Protein AF-A0A4S4LC11-F1 (afdb_monomer)

Foldseek 3Di:
DDDDDDDPPPDDQDPDPDPVVCVPQPPVRSSVLSVQFFDQLFWDQDPPPRDTDGDDAAALFDPVLSVVLNVLSVVLCQQQQVDDDPNARHGVVLVVVPDQCPVLVVVVVVVVCCCPPPVVVVPDDPVVVVVSVVVSVVVNVVSCVVVVVRVCCNRPSVSSVVSVVSSVVRNVVSVVSVVVVVVVVVVVDPVVVPPD

InterPro domains:
  IPR025187 Protein of unknown function DUF4112 [PF13430] (69-170)
  IPR025187 Protein of unknown function DUF4112 [PTHR35519] (37-182)

Sequence (196 aa):
MNRKSPMKENRKPQKGRNLGEQILLGKPAQTLAQKYIPIDPRYDIDPDTNKRVERPLPPGLSEKDKKVLQKVRKRAHRLDYGINCCGFHFGRSAVIGFIPGAGPIIDMFLEFILINWKASEADLPWTMHVMMITRESTSLLVGLTPVFGDLFIAWYKANSRNSLALEKFLVERGRQALLAQESEGDKVDPSRNAGR

Mean predicted aligned error: 14.58 Å

Secondary structure (DSSP, 8-state):
-----------PPP----HHHHHHHHHHHHHHHHHHSPPPSSEEE-TTT--EEEPPPPTT--HHHHHHHHHHHHHHHHHHSSEEETTEEE-GGGGTT--SSHHHHHHHHHHHHIIIIIGGGGT--HHHHHHHHHHHHHHHHHHHHHHHHHHHHHHH-HHHHHHHHHHHHHHHHHHHHHHHHHHHHHHH-TTTTS--

Structure (mmCIF, N/CA/C/O backbone):
data_AF-A0A4S4LC11-F1
#
_entry.id   AF-A0A4S4LC11-F1
#
loop_
_atom_site.group_PDB
_atom_site.id
_atom_site.type_symbol
_atom_site.label_atom_id
_atom_site.label_alt_id
_atom_site.label_comp_id
_atom_site.label_asym_id
_atom_site.label_entity_id
_atom_site.label_seq_id
_atom_site.pdbx_PDB_ins_code
_atom_site.Cartn_x
_atom_site.Cartn_y
_atom_site.Cartn_z
_atom_site.occupancy
_atom_site.B_iso_or_equiv
_atom_site.auth_seq_id
_atom_site.auth_comp_id
_atom_site.auth_asym_id
_atom_site.auth_atom_id
_atom_site.pdbx_PDB_model_num
ATOM 1 N N . MET A 1 1 ? -42.072 2.114 23.379 1.00 36.44 1 MET A N 1
ATOM 2 C CA . MET A 1 1 ? -41.826 1.873 21.939 1.00 36.44 1 MET A CA 1
ATOM 3 C C . MET A 1 1 ? -40.663 2.744 21.484 1.00 36.44 1 MET A C 1
ATOM 5 O O . MET A 1 1 ? -40.843 3.945 21.397 1.00 36.44 1 MET A O 1
ATOM 9 N N . ASN A 1 2 ? -39.482 2.175 21.223 1.00 31.91 2 ASN A N 1
ATOM 10 C CA . ASN A 1 2 ? -38.464 2.826 20.390 1.00 31.91 2 ASN A CA 1
ATOM 11 C C . ASN A 1 2 ? -37.527 1.747 19.823 1.00 31.91 2 ASN A C 1
ATOM 13 O O . ASN A 1 2 ? -36.621 1.277 20.503 1.00 31.91 2 ASN A O 1
ATOM 17 N N . ARG A 1 3 ? -37.812 1.275 18.605 1.00 48.41 3 ARG A N 1
ATOM 18 C CA . ARG A 1 3 ? -36.930 0.367 17.862 1.00 48.41 3 ARG A CA 1
ATOM 19 C C . ARG A 1 3 ? -36.092 1.208 16.908 1.00 48.41 3 ARG A C 1
ATOM 21 O O . ARG A 1 3 ? -36.654 1.828 16.010 1.00 48.41 3 ARG A O 1
ATOM 28 N N . LYS A 1 4 ? -34.767 1.145 17.023 1.00 36.72 4 LYS A N 1
ATOM 29 C CA . LYS A 1 4 ? -33.869 1.380 15.885 1.00 36.72 4 LYS A CA 1
ATOM 30 C C . LYS A 1 4 ? -32.808 0.285 15.843 1.00 36.72 4 LYS A C 1
ATOM 32 O O . LYS A 1 4 ? -31.766 0.369 16.477 1.00 36.72 4 LYS A O 1
ATOM 37 N N . SER A 1 5 ? -33.133 -0.761 15.090 1.00 39.19 5 SER A N 1
ATOM 38 C CA . SER A 1 5 ? -32.182 -1.706 14.500 1.00 39.19 5 SER A CA 1
ATOM 39 C C . SER A 1 5 ? -31.571 -1.107 13.216 1.00 39.19 5 SER A C 1
ATOM 41 O O . SER A 1 5 ? -31.979 -0.031 12.776 1.00 39.19 5 SER A O 1
ATOM 43 N N . PRO A 1 6 ? 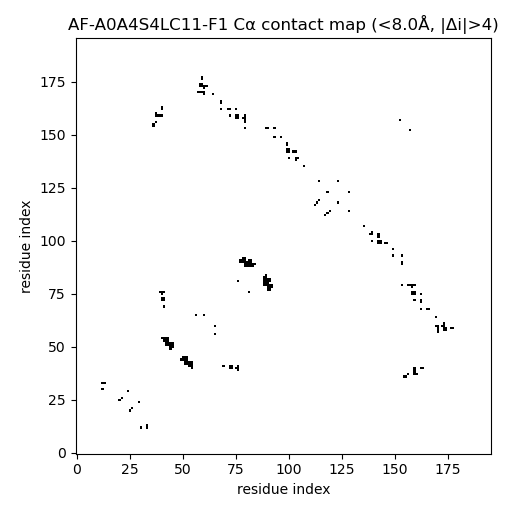-30.663 -1.849 12.568 1.00 39.38 6 PRO A N 1
ATOM 44 C CA . PRO A 1 6 ? -29.228 -1.602 12.502 1.00 39.38 6 PRO A CA 1
ATOM 45 C C . PRO A 1 6 ? -28.834 -0.488 11.515 1.00 39.38 6 PRO A C 1
ATOM 47 O O . PRO A 1 6 ? -29.596 -0.114 10.623 1.00 39.38 6 PRO A O 1
ATOM 50 N N . MET A 1 7 ? -27.603 0.014 11.661 1.00 32.53 7 MET A N 1
ATOM 51 C CA . MET A 1 7 ? -26.939 0.912 10.709 1.00 32.53 7 MET A CA 1
ATOM 52 C C . MET A 1 7 ? -27.096 0.402 9.268 1.00 32.53 7 MET A C 1
ATOM 54 O O . MET A 1 7 ? -26.409 -0.523 8.839 1.00 32.53 7 MET A O 1
ATOM 58 N N . LYS A 1 8 ? -27.984 1.039 8.499 1.00 31.56 8 LYS A N 1
ATOM 59 C CA . LYS A 1 8 ? -27.945 0.980 7.040 1.00 31.56 8 LYS A CA 1
ATOM 60 C C . LYS A 1 8 ? -26.774 1.841 6.590 1.00 31.56 8 LYS A C 1
ATOM 62 O O . LYS A 1 8 ? -26.853 3.068 6.601 1.00 31.56 8 LYS A O 1
ATOM 67 N N . GLU A 1 9 ? -25.686 1.185 6.217 1.00 41.91 9 GLU A N 1
ATOM 68 C CA . GLU A 1 9 ? -24.537 1.805 5.570 1.00 41.91 9 GLU A CA 1
ATOM 69 C C . GLU A 1 9 ? -24.917 2.221 4.143 1.00 41.91 9 GLU A C 1
ATOM 71 O O . GLU A 1 9 ? -24.691 1.511 3.170 1.00 41.91 9 GLU A O 1
ATOM 76 N N . ASN A 1 10 ? -25.571 3.374 4.030 1.00 34.97 10 ASN A N 1
ATOM 77 C CA . ASN A 1 10 ? -25.913 4.002 2.763 1.00 34.97 10 ASN A CA 1
ATOM 78 C C . ASN A 1 10 ? -24.954 5.184 2.559 1.00 34.97 10 ASN A C 1
ATOM 80 O O . ASN A 1 10 ? -25.239 6.302 2.990 1.00 34.97 10 ASN A O 1
ATOM 84 N N . ARG A 1 11 ? -23.763 4.932 1.998 1.00 51.34 11 ARG A N 1
ATOM 85 C CA . ARG A 1 11 ? -22.741 5.973 1.781 1.00 51.34 11 ARG A CA 1
ATOM 86 C C . ARG A 1 11 ? -22.669 6.379 0.308 1.00 51.34 11 ARG A C 1
ATOM 88 O O . ARG A 1 11 ? -22.496 5.541 -0.572 1.00 51.34 11 ARG A O 1
ATOM 95 N N . LYS A 1 12 ? -22.823 7.687 0.062 1.00 32.94 12 LYS A N 1
ATOM 96 C CA . LYS A 1 12 ? -22.717 8.326 -1.260 1.00 32.94 12 LYS A CA 1
ATOM 97 C C . LYS A 1 12 ? -21.300 8.149 -1.839 1.00 32.94 12 LYS A C 1
ATOM 99 O O . LYS A 1 12 ? -20.344 8.101 -1.063 1.00 32.94 12 LYS A O 1
ATOM 104 N N . PRO A 1 13 ? -21.156 8.078 -3.177 1.00 36.28 13 PRO A N 1
ATOM 105 C CA . PRO A 1 13 ? -19.859 7.917 -3.834 1.00 36.28 13 PRO A CA 1
ATOM 106 C C . PRO A 1 13 ? -18.908 9.060 -3.465 1.00 36.28 13 PRO A C 1
ATOM 108 O O . PRO A 1 13 ? -19.332 10.212 -3.333 1.00 36.28 13 PRO A O 1
ATOM 111 N N . GLN A 1 14 ? -17.621 8.742 -3.300 1.00 47.81 14 GLN A N 1
ATOM 112 C CA . GLN A 1 14 ? -16.605 9.747 -3.022 1.00 47.81 14 GLN A CA 1
ATOM 113 C C . GLN A 1 14 ? -16.534 10.726 -4.195 1.00 47.81 14 GLN A C 1
ATOM 115 O O . GLN A 1 14 ? -16.326 10.343 -5.349 1.00 47.81 14 GLN A O 1
ATOM 120 N N . LYS A 1 15 ? -16.710 12.016 -3.910 1.00 43.72 15 LYS A N 1
ATOM 121 C CA . LYS A 1 15 ? -16.588 13.078 -4.910 1.00 43.72 15 LYS A CA 1
ATOM 122 C C . LYS A 1 15 ? -15.102 13.260 -5.237 1.00 43.72 15 LYS A C 1
ATOM 124 O O . LYS A 1 15 ? -14.399 14.013 -4.567 1.00 43.72 15 LYS A O 1
ATOM 129 N N . GLY A 1 16 ? -14.629 12.506 -6.229 1.00 41.59 16 GLY A N 1
ATOM 130 C CA . GLY A 1 16 ? -13.254 12.541 -6.718 1.00 41.59 16 GLY A CA 1
ATOM 131 C C . GLY A 1 16 ? -12.871 13.942 -7.189 1.00 41.59 16 GLY A C 1
ATOM 132 O O . GLY A 1 16 ? -13.532 14.535 -8.045 1.00 41.59 16 GLY A O 1
ATOM 133 N N . ARG A 1 17 ? -11.806 14.476 -6.591 1.00 57.41 17 ARG A N 1
ATOM 134 C CA . ARG A 1 17 ? -11.056 15.619 -7.112 1.00 57.41 17 ARG A CA 1
ATOM 135 C C . ARG A 1 17 ? -10.302 15.092 -8.328 1.00 57.41 17 ARG A C 1
ATOM 137 O O . ARG A 1 17 ? -9.594 14.116 -8.141 1.00 57.41 17 ARG A O 1
ATOM 144 N N . ASN A 1 18 ? -10.530 15.692 -9.500 1.00 48.66 18 ASN A N 1
ATOM 145 C CA . ASN A 1 18 ? -9.669 15.783 -10.696 1.00 48.66 18 ASN A CA 1
ATOM 146 C C . ASN A 1 18 ? -10.544 15.784 -11.961 1.00 48.66 18 ASN A C 1
ATOM 148 O O . ASN A 1 18 ? -11.122 14.774 -12.359 1.00 48.66 18 ASN A O 1
ATOM 152 N N . LEU A 1 19 ? -10.639 16.950 -12.604 1.00 52.97 19 LEU A N 1
ATOM 153 C CA . LEU A 1 19 ? -11.374 17.154 -13.856 1.00 52.97 19 LEU A CA 1
ATOM 154 C C . LEU A 1 19 ? -10.819 16.269 -14.996 1.00 52.97 19 LEU A C 1
ATOM 156 O O . LEU A 1 19 ? -11.582 15.811 -15.838 1.00 52.97 19 LEU A O 1
ATOM 160 N N . GLY A 1 20 ? -9.518 15.947 -14.964 1.00 53.75 20 GLY A N 1
ATOM 161 C CA . GLY A 1 20 ? -8.860 15.055 -15.929 1.00 53.75 20 GLY A CA 1
ATOM 162 C C . GLY A 1 20 ? -9.273 13.579 -15.825 1.00 53.75 20 GLY A C 1
ATOM 163 O O . GLY A 1 20 ? -9.441 12.920 -16.846 1.00 53.75 20 GLY A O 1
ATOM 164 N N . GLU A 1 21 ? -9.543 13.062 -14.621 1.00 47.31 21 GLU A N 1
ATOM 165 C CA . GLU A 1 21 ? -10.038 11.682 -14.445 1.00 47.31 21 GLU A CA 1
ATOM 166 C C . GLU A 1 21 ? -11.510 11.536 -14.868 1.00 47.31 21 GLU A C 1
ATOM 168 O O . GLU A 1 21 ? -11.936 10.455 -15.283 1.00 47.31 21 GLU A O 1
ATOM 173 N N . GLN A 1 22 ? -12.298 12.619 -14.788 1.00 51.44 22 GLN A N 1
ATOM 174 C CA . GLN A 1 22 ? -13.682 12.662 -15.287 1.00 51.44 22 GLN A CA 1
ATOM 175 C C . GLN A 1 22 ? -13.772 12.573 -16.807 1.00 51.44 22 GLN A C 1
ATOM 177 O O . GLN A 1 22 ? -14.736 11.996 -17.309 1.00 51.44 22 GLN A O 1
ATOM 182 N N . ILE A 1 23 ? -12.767 13.089 -17.515 1.00 55.62 23 ILE A N 1
ATOM 183 C CA . ILE A 1 23 ? -12.710 13.075 -18.978 1.00 55.62 23 ILE A CA 1
ATOM 184 C C . ILE A 1 23 ? -12.273 11.696 -19.507 1.00 55.62 23 ILE A C 1
ATOM 186 O O . ILE A 1 23 ? -12.793 11.253 -20.523 1.00 55.62 23 ILE A O 1
ATOM 190 N N . LEU A 1 24 ? -11.377 10.989 -18.804 1.00 56.50 24 LEU A N 1
ATOM 191 C CA . LEU A 1 24 ? -10.785 9.730 -19.285 1.00 56.50 24 LEU A CA 1
ATOM 192 C C . LEU A 1 24 ? -11.623 8.462 -19.038 1.00 56.50 24 LEU A C 1
ATOM 194 O O . LEU A 1 24 ? -11.593 7.560 -19.867 1.00 56.50 24 LEU A O 1
ATOM 198 N N . LEU A 1 25 ? -12.345 8.353 -17.914 1.00 57.44 25 LEU A N 1
ATOM 199 C CA . LEU A 1 25 ? -12.986 7.083 -17.509 1.00 57.44 25 LEU A CA 1
ATOM 200 C C . LEU A 1 25 ? -14.523 7.111 -17.460 1.00 57.44 25 LEU A C 1
ATOM 202 O O . LEU A 1 25 ? 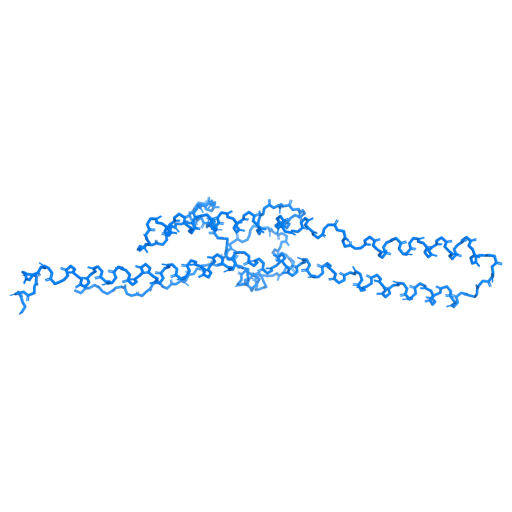-15.153 6.059 -17.415 1.00 57.44 25 LEU A O 1
ATOM 206 N N . GLY A 1 26 ? -15.161 8.282 -17.497 1.00 63.81 26 GLY A N 1
ATOM 207 C CA . GLY A 1 26 ? -16.615 8.398 -17.355 1.00 63.81 26 GLY A CA 1
ATOM 208 C C . GLY A 1 26 ? -17.134 8.044 -15.946 1.00 63.81 26 GLY A C 1
ATOM 209 O O . GLY A 1 26 ? -16.612 7.194 -15.223 1.00 63.81 26 GLY A O 1
ATOM 210 N N . LYS A 1 27 ? -18.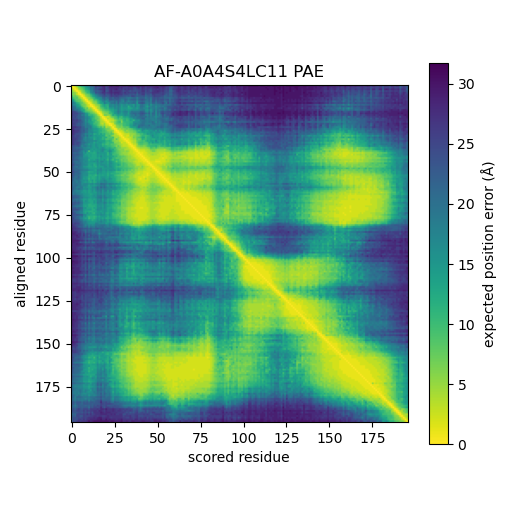223 8.701 -15.528 1.00 60.66 27 LYS A N 1
ATOM 211 C CA . LYS A 1 27 ? -18.857 8.526 -14.201 1.00 60.66 27 LYS A CA 1
ATOM 212 C C . LYS A 1 27 ? -19.169 7.062 -13.798 1.00 60.66 27 LYS A C 1
ATOM 214 O O . LYS A 1 27 ? -18.972 6.735 -12.622 1.00 60.66 27 LYS A O 1
ATOM 219 N N . PRO A 1 28 ? -19.635 6.160 -14.692 1.00 64.38 28 PRO A N 1
ATOM 220 C CA . PRO A 1 28 ? -19.907 4.775 -14.298 1.00 64.38 28 PRO A CA 1
ATOM 221 C C . PRO A 1 28 ? -18.631 3.976 -13.985 1.00 64.38 28 PRO A C 1
ATOM 223 O O . PRO A 1 28 ? -18.621 3.214 -13.022 1.00 64.38 28 PRO A O 1
ATOM 226 N N . ALA A 1 29 ? -17.522 4.186 -14.701 1.00 57.19 29 ALA A N 1
ATOM 227 C CA . ALA A 1 29 ? -16.282 3.468 -14.395 1.00 57.19 29 ALA A CA 1
ATOM 228 C C . ALA A 1 29 ? -15.644 3.955 -13.083 1.00 57.19 29 ALA A C 1
ATOM 230 O O . ALA A 1 29 ? -15.100 3.159 -12.320 1.00 57.19 29 ALA A O 1
ATOM 231 N N . GLN A 1 30 ? -15.784 5.245 -12.759 1.00 58.81 30 GLN A N 1
ATOM 232 C CA . GLN A 1 30 ? -15.305 5.807 -11.490 1.00 58.81 30 GLN A CA 1
ATOM 233 C C . GLN A 1 30 ? -16.032 5.233 -10.272 1.00 58.81 30 GLN A C 1
ATOM 235 O O . GLN A 1 30 ? -15.407 4.934 -9.254 1.00 58.81 30 GLN A O 1
ATOM 240 N N . THR A 1 31 ? -17.351 5.058 -10.367 1.00 60.56 31 THR A N 1
ATOM 241 C CA . THR A 1 31 ? -18.140 4.470 -9.272 1.00 60.56 31 THR A CA 1
ATOM 242 C C . THR A 1 31 ? -17.804 2.996 -9.058 1.00 60.56 31 THR A C 1
ATOM 244 O O . THR A 1 31 ? -17.722 2.553 -7.912 1.00 60.56 31 THR A O 1
ATOM 247 N N . LEU A 1 32 ? -17.519 2.252 -10.132 1.00 60.94 32 LEU A N 1
ATOM 248 C CA . LEU A 1 32 ? -17.020 0.882 -10.033 1.00 60.94 32 LEU A CA 1
ATOM 249 C C . LEU A 1 32 ? -15.619 0.835 -9.417 1.00 60.94 32 LEU A C 1
ATOM 251 O O . LEU A 1 32 ? -15.406 0.072 -8.480 1.00 60.94 32 LEU A O 1
ATOM 255 N N . ALA A 1 33 ? -14.690 1.684 -9.858 1.00 58.25 33 ALA A N 1
ATOM 256 C CA . ALA A 1 33 ? -13.338 1.737 -9.303 1.00 58.25 33 ALA A CA 1
ATOM 257 C C . ALA A 1 33 ? -13.342 2.053 -7.795 1.00 58.25 33 ALA A C 1
ATOM 259 O O . ALA A 1 33 ? -12.667 1.380 -7.016 1.00 58.25 33 ALA A O 1
ATOM 260 N N . GLN A 1 34 ? -14.170 3.006 -7.352 1.00 63.75 34 GLN A N 1
ATOM 261 C CA . GLN A 1 34 ? -14.318 3.335 -5.928 1.00 63.75 34 GLN A CA 1
ATOM 262 C C . GLN A 1 34 ? -14.917 2.198 -5.094 1.00 63.75 34 GLN A C 1
ATOM 264 O O . GLN A 1 34 ? -14.601 2.089 -3.912 1.00 63.75 34 GLN A O 1
ATOM 269 N N . LYS A 1 35 ? -15.748 1.334 -5.687 1.00 68.31 35 LYS A N 1
ATOM 270 C CA . LYS A 1 35 ? -16.362 0.197 -4.987 1.00 68.31 35 LYS A CA 1
ATOM 271 C C . LYS A 1 35 ? -15.334 -0.851 -4.541 1.00 68.31 35 LYS A C 1
ATOM 273 O O . LYS A 1 35 ? -15.562 -1.532 -3.544 1.00 68.31 35 LYS A O 1
ATOM 278 N N . TYR A 1 36 ? -14.217 -0.982 -5.260 1.00 66.06 36 TYR A N 1
ATOM 279 C CA . TYR A 1 36 ? -13.206 -2.019 -5.013 1.00 66.06 36 TYR A CA 1
ATOM 280 C C . TYR A 1 36 ? -11.959 -1.523 -4.263 1.00 66.06 36 TYR A C 1
ATOM 282 O O . TYR A 1 36 ? -11.142 -2.341 -3.824 1.00 66.06 36 TYR A O 1
ATOM 290 N N . ILE A 1 37 ? -11.808 -0.208 -4.071 1.00 72.00 37 ILE A N 1
ATOM 291 C CA . ILE A 1 37 ? -10.708 0.367 -3.288 1.00 72.00 37 ILE A CA 1
ATOM 292 C C . ILE A 1 37 ? -11.090 0.319 -1.799 1.00 72.00 37 ILE A C 1
ATOM 294 O O . ILE A 1 37 ? -12.137 0.846 -1.419 1.00 72.00 37 ILE A O 1
ATOM 298 N N . PRO A 1 38 ? -10.270 -0.296 -0.926 1.00 75.38 38 PRO A N 1
ATOM 299 C CA . PRO A 1 38 ? -10.565 -0.336 0.498 1.00 75.38 38 PRO A CA 1
ATOM 300 C C . PRO A 1 38 ? -10.494 1.071 1.097 1.00 75.38 38 PRO A C 1
ATOM 302 O O . PRO A 1 38 ? -9.609 1.863 0.762 1.00 75.38 38 PRO A O 1
ATOM 305 N N . ILE A 1 39 ? -11.430 1.355 2.004 1.00 81.12 39 ILE A N 1
ATOM 306 C CA . ILE A 1 39 ? -11.519 2.616 2.749 1.00 81.12 39 ILE A CA 1
ATOM 307 C C . ILE A 1 39 ? -10.202 2.854 3.504 1.00 81.12 39 ILE A C 1
ATOM 309 O O . ILE A 1 39 ? -9.595 1.905 4.009 1.00 81.12 39 ILE A O 1
ATOM 313 N N . ASP A 1 40 ? -9.760 4.113 3.587 1.00 86.12 40 ASP A N 1
ATOM 314 C CA . ASP A 1 40 ? -8.592 4.474 4.391 1.00 86.12 40 ASP A CA 1
ATOM 315 C C . ASP A 1 40 ? -8.833 4.046 5.852 1.00 86.12 40 ASP A C 1
ATOM 317 O O . ASP A 1 40 ? -9.844 4.411 6.463 1.00 86.12 40 ASP A O 1
ATOM 321 N N . PRO A 1 41 ? -7.933 3.246 6.445 1.00 87.06 41 PRO A N 1
ATOM 322 C CA . PRO A 1 41 ? -8.136 2.746 7.794 1.00 87.06 41 PRO A CA 1
ATOM 323 C C . PRO A 1 41 ? -8.153 3.870 8.839 1.00 87.06 41 PRO A C 1
ATOM 325 O O . PRO A 1 41 ? -8.724 3.677 9.911 1.00 87.06 41 PRO A O 1
ATOM 328 N N . ARG A 1 42 ? -7.550 5.034 8.563 1.00 88.56 42 ARG A N 1
ATOM 329 C CA . ARG A 1 42 ? -7.346 6.099 9.550 1.00 88.56 42 ARG A CA 1
ATOM 330 C C . ARG A 1 42 ? -8.207 7.338 9.344 1.00 88.56 42 ARG A C 1
ATOM 332 O O . ARG A 1 42 ? -8.636 7.903 10.347 1.00 88.56 42 ARG A O 1
ATOM 339 N N . TYR A 1 43 ? -8.441 7.771 8.111 1.00 87.88 43 TYR A N 1
ATOM 340 C CA . TYR A 1 43 ? -9.141 9.030 7.838 1.00 87.88 43 TYR A CA 1
ATOM 341 C C . TYR A 1 43 ? -10.456 8.803 7.093 1.00 87.88 43 TYR A C 1
ATOM 343 O O . TYR A 1 43 ? -10.509 8.008 6.163 1.00 87.88 43 TYR A O 1
ATOM 351 N N . ASP A 1 44 ? -11.493 9.537 7.483 1.00 86.50 44 ASP A N 1
ATOM 352 C CA . ASP A 1 44 ? -12.723 9.709 6.710 1.00 86.50 44 ASP A CA 1
ATOM 353 C C . ASP A 1 44 ? -12.773 11.150 6.162 1.00 86.50 44 ASP A C 1
ATOM 355 O O . ASP A 1 44 ? -12.017 12.031 6.586 1.00 86.50 44 ASP A O 1
ATOM 359 N N . ILE A 1 45 ? -13.634 11.389 5.173 1.00 83.44 45 ILE A N 1
ATOM 360 C CA . ILE A 1 45 ? -13.902 12.732 4.649 1.00 83.44 45 ILE A CA 1
ATOM 361 C C . ILE A 1 45 ? -15.188 13.228 5.300 1.00 83.44 45 ILE A C 1
ATOM 363 O O . ILE A 1 45 ? -16.227 12.580 5.188 1.00 83.44 45 ILE A O 1
ATOM 367 N N . ASP A 1 46 ? -15.103 14.372 5.969 1.00 84.00 46 ASP A N 1
ATOM 368 C CA . ASP A 1 46 ? -16.262 15.056 6.529 1.00 84.00 46 ASP A CA 1
ATOM 369 C C . ASP A 1 46 ? -17.198 15.500 5.383 1.00 84.00 46 ASP A C 1
ATOM 371 O O . ASP A 1 46 ? -16.741 16.195 4.469 1.00 84.00 46 ASP A O 1
ATOM 375 N N . PRO A 1 47 ? -18.479 15.085 5.377 1.00 80.31 47 PRO A N 1
ATOM 376 C CA . PRO A 1 47 ? -19.414 15.411 4.303 1.00 80.31 47 PRO A CA 1
ATOM 377 C C . PRO A 1 47 ? -19.712 16.910 4.183 1.00 80.31 47 PRO A C 1
ATOM 379 O O . PRO A 1 47 ? -19.997 17.367 3.074 1.00 80.31 47 PRO A O 1
ATOM 382 N N . ASP A 1 48 ? -19.623 17.663 5.280 1.00 83.94 48 ASP A N 1
ATOM 383 C CA . ASP A 1 48 ? -19.996 19.077 5.325 1.00 83.94 48 ASP A CA 1
ATOM 384 C C . ASP A 1 48 ? -18.804 19.964 4.960 1.00 83.94 48 ASP A C 1
ATOM 386 O O . ASP A 1 48 ? -18.912 20.889 4.154 1.00 83.94 48 ASP A O 1
ATOM 390 N N . THR A 1 49 ? -17.630 19.653 5.516 1.00 83.75 49 THR A N 1
ATOM 391 C CA . THR A 1 49 ? -16.423 20.473 5.326 1.00 83.75 49 THR A CA 1
ATOM 392 C C . THR A 1 49 ? -15.492 19.957 4.229 1.00 83.75 49 THR A C 1
ATOM 394 O O . THR A 1 49 ? -14.569 20.664 3.820 1.00 83.75 49 THR A O 1
ATOM 397 N N . ASN A 1 50 ? -15.701 18.726 3.744 1.00 83.00 50 ASN A N 1
ATOM 398 C CA . ASN A 1 50 ? -14.838 18.019 2.788 1.00 83.00 50 ASN A CA 1
ATOM 399 C C . ASN A 1 50 ? -13.364 17.916 3.245 1.00 83.00 50 ASN A C 1
ATOM 401 O O . ASN A 1 50 ? -12.439 17.733 2.438 1.00 83.00 50 ASN A O 1
ATOM 405 N N . LYS A 1 51 ? -13.131 18.056 4.557 1.00 84.25 51 LYS A N 1
ATOM 406 C CA . LYS A 1 51 ? -11.821 17.931 5.199 1.00 84.25 51 LYS A CA 1
ATOM 407 C C . LYS A 1 51 ? -11.591 16.491 5.641 1.00 84.25 51 LYS A C 1
ATOM 409 O O . LYS A 1 51 ? -12.524 15.740 5.911 1.00 84.25 51 LYS A O 1
ATOM 414 N N . ARG A 1 52 ? -10.317 16.102 5.710 1.00 84.44 52 ARG A N 1
ATOM 415 C CA . ARG A 1 52 ? -9.920 14.803 6.262 1.00 84.44 52 ARG A CA 1
ATOM 416 C C . ARG A 1 52 ? -10.030 14.855 7.780 1.00 84.44 52 ARG A C 1
ATOM 418 O O . ARG A 1 52 ? -9.383 15.691 8.405 1.00 84.44 52 ARG A O 1
ATOM 425 N N . VAL A 1 53 ? -10.808 13.944 8.346 1.00 87.69 53 VAL A N 1
ATOM 426 C CA . VAL A 1 53 ? -11.013 13.795 9.789 1.00 87.69 53 VAL A CA 1
ATOM 427 C C . VAL A 1 53 ? -10.606 12.390 10.220 1.00 87.69 53 VAL A C 1
ATOM 429 O O . VAL A 1 53 ? -10.700 11.441 9.444 1.00 87.69 53 VAL A O 1
ATOM 432 N N . GLU A 1 54 ? -10.075 12.240 11.433 1.00 87.62 54 GLU A N 1
ATOM 433 C CA . GLU A 1 54 ? -9.691 10.918 11.942 1.00 87.62 54 GLU A CA 1
ATOM 434 C C . GLU A 1 54 ? -10.943 10.073 12.211 1.00 87.62 54 GLU A C 1
ATOM 436 O O . GLU A 1 54 ? -11.931 10.562 12.760 1.00 87.62 54 GLU A O 1
ATOM 441 N N . ARG A 1 55 ? -10.917 8.799 11.799 1.00 87.31 55 ARG A N 1
ATOM 442 C CA . ARG A 1 55 ? -12.076 7.909 11.916 1.00 87.31 55 ARG A CA 1
ATOM 443 C C . ARG A 1 55 ? -12.417 7.675 13.387 1.00 87.31 55 ARG A C 1
ATOM 445 O O . ARG A 1 55 ? -11.532 7.247 14.140 1.00 87.31 55 ARG A O 1
ATOM 452 N N . PRO A 1 56 ? -13.687 7.851 13.797 1.00 88.44 56 PRO A N 1
ATOM 453 C CA . PRO A 1 56 ? -14.089 7.571 15.164 1.00 88.44 56 PRO A CA 1
ATOM 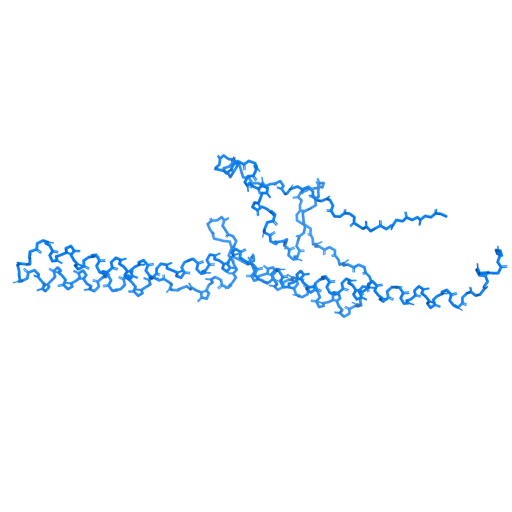454 C C . PRO A 1 56 ? -13.871 6.092 15.504 1.00 88.44 56 PRO A C 1
ATOM 456 O O . PRO A 1 56 ? -13.801 5.208 14.636 1.00 88.44 56 PRO A O 1
ATOM 459 N N . LEU A 1 57 ? -13.710 5.821 16.796 1.00 88.38 57 LEU A N 1
ATOM 460 C CA . LEU A 1 57 ? -13.646 4.458 17.302 1.00 88.38 57 LEU A CA 1
ATOM 461 C C . LEU A 1 57 ? -15.062 3.892 17.448 1.00 88.38 57 LEU A C 1
ATOM 463 O O . LEU A 1 57 ? -15.966 4.628 17.849 1.00 88.38 57 LEU A O 1
ATOM 467 N N . PRO A 1 58 ? -15.265 2.599 17.154 1.00 87.44 58 PRO A N 1
ATOM 468 C CA . PRO A 1 58 ? -16.556 1.972 17.374 1.00 87.44 58 PRO A CA 1
ATOM 469 C C . PRO A 1 58 ? -16.913 1.925 18.874 1.00 87.44 58 PRO A C 1
ATOM 471 O O . PRO A 1 58 ? -16.019 1.764 19.716 1.00 87.44 58 PRO A O 1
ATOM 474 N N . PRO A 1 59 ? -18.204 2.067 19.224 1.00 84.81 59 PRO A N 1
ATOM 475 C CA . PRO A 1 59 ? -18.669 1.981 20.606 1.00 84.81 59 PRO A CA 1
ATOM 476 C C . PRO A 1 59 ? -18.540 0.549 21.155 1.00 84.81 59 PRO A C 1
ATOM 478 O O . PRO A 1 59 ? -18.499 -0.415 20.394 1.00 84.81 59 PRO A O 1
ATOM 481 N N . GLY A 1 60 ? -18.474 0.402 22.483 1.00 83.62 60 GLY A N 1
ATOM 482 C CA . GLY A 1 60 ? -18.428 -0.909 23.157 1.00 83.62 60 GLY A CA 1
ATOM 483 C C . GLY A 1 60 ? -17.051 -1.581 23.225 1.00 83.62 60 GLY A C 1
ATOM 484 O O . GLY A 1 60 ? -16.929 -2.668 23.777 1.00 83.62 60 GLY A O 1
ATOM 485 N N . LEU A 1 61 ? -15.996 -0.956 22.693 1.00 87.38 61 LEU A N 1
ATOM 486 C CA . LEU A 1 61 ? -14.634 -1.489 22.793 1.00 87.38 61 LEU A CA 1
ATOM 487 C C . LEU A 1 61 ? -14.016 -1.246 24.177 1.00 87.38 61 LEU A C 1
ATOM 489 O O . LEU A 1 61 ? -14.138 -0.159 24.743 1.00 87.38 61 LEU A O 1
ATOM 493 N N . SER A 1 62 ? -13.243 -2.225 24.654 1.00 89.75 62 SER A N 1
ATOM 494 C CA . SER A 1 62 ? -12.354 -2.065 25.810 1.00 89.75 62 SER A CA 1
ATOM 495 C C . SER A 1 62 ? -11.237 -1.053 25.517 1.00 89.75 62 SER A C 1
ATOM 497 O O . SER A 1 62 ? -10.785 -0.920 24.378 1.00 89.75 62 SER A O 1
ATOM 499 N N . GLU A 1 63 ? -10.711 -0.381 26.544 1.00 90.12 63 GLU A N 1
ATOM 500 C CA . GLU A 1 63 ? -9.586 0.562 26.413 1.00 90.12 63 GLU A CA 1
ATOM 501 C C . GLU A 1 63 ? -8.339 -0.067 25.773 1.00 90.12 63 GLU A C 1
ATOM 503 O O . GLU A 1 63 ? -7.611 0.586 25.018 1.00 90.12 63 GLU A O 1
ATOM 508 N N . LYS A 1 64 ? -8.104 -1.362 26.020 1.00 90.25 64 LYS A N 1
ATOM 509 C CA . LYS A 1 64 ? -7.018 -2.111 25.369 1.00 90.25 64 LYS A CA 1
ATOM 510 C C . LYS A 1 64 ? -7.251 -2.210 23.859 1.00 90.25 64 LYS A C 1
ATOM 512 O O . LYS A 1 64 ? -6.342 -1.941 23.074 1.00 90.25 64 LYS A O 1
ATOM 517 N N . ASP A 1 65 ? -8.478 -2.512 23.455 1.00 90.94 65 ASP A N 1
ATOM 518 C CA . ASP A 1 65 ? -8.858 -2.722 22.057 1.00 90.94 65 ASP A CA 1
ATOM 519 C C . ASP A 1 65 ? -8.854 -1.433 21.254 1.00 90.94 65 ASP A C 1
ATOM 521 O O . ASP A 1 65 ? -8.388 -1.416 20.116 1.00 90.94 65 ASP A O 1
ATOM 525 N N . LYS A 1 66 ? -9.306 -0.334 21.868 1.00 92.25 66 LYS A N 1
ATOM 526 C CA . LYS A 1 66 ? -9.223 1.009 21.286 1.00 92.25 66 LYS A CA 1
ATOM 527 C C . LYS A 1 66 ? -7.778 1.347 20.916 1.00 92.25 66 LYS A C 1
ATOM 529 O O . LYS A 1 66 ? -7.504 1.733 19.779 1.00 92.25 66 LYS A O 1
ATOM 534 N N . LYS A 1 67 ? -6.837 1.128 21.843 1.00 93.50 67 LYS A N 1
ATOM 535 C CA . LYS A 1 67 ? -5.402 1.375 21.616 1.00 93.50 67 LYS A CA 1
ATOM 536 C C . LYS A 1 67 ? -4.827 0.476 20.521 1.00 93.50 67 LYS A C 1
ATOM 538 O O . LYS A 1 67 ? -4.042 0.948 19.697 1.00 93.50 67 LYS A O 1
ATOM 543 N N . VAL A 1 68 ? -5.202 -0.805 20.495 1.00 92.62 68 VAL A N 1
ATOM 544 C CA . VAL A 1 68 ? -4.767 -1.748 19.450 1.00 92.62 68 VAL A CA 1
ATOM 545 C C . VAL A 1 68 ? -5.281 -1.305 18.081 1.00 92.62 68 VAL A C 1
ATOM 547 O O . VAL A 1 68 ? -4.485 -1.164 17.151 1.00 92.62 68 VAL A O 1
ATOM 550 N N . LEU A 1 69 ? -6.574 -0.996 17.969 1.00 92.44 69 LEU A N 1
ATOM 551 C CA . LEU A 1 69 ? -7.195 -0.563 16.720 1.00 92.44 69 LEU A CA 1
ATOM 552 C C . LEU A 1 69 ? -6.554 0.724 16.184 1.00 92.44 69 LEU A C 1
ATOM 554 O O . LEU A 1 69 ? -6.216 0.792 15.004 1.00 92.44 69 LEU A O 1
ATOM 558 N N . GLN A 1 70 ? -6.298 1.718 17.041 1.00 93.19 70 GLN A N 1
ATOM 559 C CA . GLN A 1 70 ? -5.606 2.952 16.645 1.00 93.19 70 GLN A CA 1
ATOM 560 C C . GLN A 1 70 ? -4.197 2.686 16.099 1.00 93.19 70 GLN A C 1
ATOM 562 O O . GLN A 1 70 ? -3.812 3.232 15.060 1.00 93.19 70 GLN A O 1
ATOM 567 N N . LYS A 1 71 ? -3.417 1.826 16.770 1.00 93.50 71 LYS A N 1
ATOM 568 C CA . LYS A 1 71 ? -2.063 1.464 16.321 1.00 93.50 71 LYS A CA 1
ATOM 569 C C . LYS A 1 71 ? -2.092 0.754 14.969 1.00 93.50 71 LYS A C 1
ATOM 571 O O . LYS A 1 71 ? -1.282 1.087 14.100 1.00 93.50 71 LYS A O 1
ATOM 576 N N . VAL A 1 72 ? -3.026 -0.179 14.780 1.00 92.56 72 VAL A N 1
ATOM 577 C CA . VAL A 1 72 ? -3.189 -0.917 13.521 1.00 92.56 72 VAL A CA 1
ATOM 578 C C . VAL A 1 72 ? -3.615 0.023 12.396 1.00 92.56 72 VAL A C 1
ATOM 580 O O . VAL A 1 72 ? -2.933 0.056 11.374 1.00 92.56 72 VAL A O 1
ATOM 583 N N . ARG A 1 73 ? -4.626 0.877 12.610 1.00 92.44 73 ARG A N 1
ATOM 584 C CA . ARG A 1 73 ? -5.068 1.878 11.622 1.00 92.44 73 ARG A CA 1
ATOM 585 C C . ARG A 1 73 ? -3.926 2.801 11.190 1.00 92.44 73 ARG A C 1
ATOM 587 O O . ARG A 1 73 ? -3.690 2.991 9.999 1.00 92.44 73 ARG A O 1
ATOM 594 N N . LYS A 1 74 ? -3.147 3.324 12.146 1.00 91.12 74 LYS A N 1
ATOM 595 C CA . LYS A 1 74 ? -1.992 4.199 11.871 1.00 91.12 74 LYS A CA 1
ATOM 596 C C . LYS A 1 74 ? -0.863 3.479 11.130 1.00 91.12 74 LYS A C 1
ATOM 598 O O . LYS A 1 74 ? -0.157 4.099 10.332 1.00 91.12 74 LYS A O 1
ATOM 603 N N . ARG A 1 75 ? -0.642 2.191 11.406 1.00 88.44 75 ARG A N 1
ATOM 604 C CA . ARG A 1 75 ? 0.367 1.387 10.703 1.00 88.44 75 ARG A CA 1
ATOM 605 C C . ARG A 1 75 ? -0.087 1.045 9.287 1.00 88.44 75 ARG A C 1
ATOM 607 O O . ARG A 1 75 ? 0.689 1.280 8.370 1.00 88.44 75 ARG A O 1
ATOM 614 N N . ALA A 1 76 ? -1.323 0.585 9.113 1.00 87.75 76 ALA A N 1
ATOM 615 C CA . ALA A 1 76 ? -1.902 0.278 7.808 1.00 87.75 76 ALA A CA 1
ATOM 616 C C . ALA A 1 76 ? -1.917 1.510 6.892 1.00 87.75 76 ALA A C 1
ATOM 618 O O . ALA A 1 76 ? -1.454 1.427 5.760 1.00 87.75 76 ALA A O 1
ATOM 619 N N . HIS A 1 77 ? -2.311 2.676 7.418 1.00 88.19 77 HIS A N 1
ATOM 620 C CA . HIS A 1 77 ? -2.265 3.931 6.668 1.00 88.19 77 HIS A CA 1
ATOM 621 C C . HIS A 1 77 ? -0.846 4.261 6.180 1.00 88.19 77 HIS A C 1
ATOM 623 O O . HIS A 1 77 ? -0.635 4.523 5.006 1.00 88.19 77 HIS A O 1
ATOM 629 N N . ARG A 1 78 ? 0.166 4.183 7.053 1.00 85.31 78 ARG A N 1
ATOM 630 C CA . ARG A 1 78 ? 1.560 4.442 6.645 1.00 85.31 78 ARG A CA 1
ATOM 631 C C . ARG A 1 78 ? 2.108 3.414 5.655 1.00 85.31 78 ARG A C 1
ATOM 633 O O . ARG A 1 78 ? 3.009 3.745 4.891 1.00 85.31 78 ARG A O 1
ATOM 640 N N . LEU A 1 79 ? 1.633 2.172 5.720 1.00 81.12 79 LEU A N 1
ATOM 641 C CA . LEU A 1 79 ? 2.097 1.105 4.842 1.00 81.12 79 LEU A CA 1
ATOM 642 C C . LEU A 1 79 ? 1.468 1.174 3.459 1.00 81.12 79 LEU A C 1
ATOM 644 O O . LEU A 1 79 ? 2.195 0.915 2.519 1.00 81.12 79 LEU A O 1
ATOM 648 N N . ASP A 1 80 ? 0.199 1.565 3.328 1.00 80.31 80 ASP A N 1
ATOM 649 C CA . ASP A 1 80 ? -0.500 1.597 2.033 1.00 80.31 80 ASP A CA 1
ATOM 650 C C . ASP A 1 80 ? -0.582 3.006 1.410 1.00 80.31 80 ASP A C 1
ATOM 652 O O . ASP A 1 80 ? -0.785 3.130 0.207 1.00 80.31 80 ASP A O 1
ATOM 656 N N . TYR A 1 81 ? -0.417 4.070 2.207 1.00 77.75 81 TYR A N 1
ATOM 657 C CA . TYR A 1 81 ? -0.570 5.478 1.792 1.00 77.75 81 TYR A CA 1
ATOM 658 C C . TYR A 1 81 ? 0.650 6.352 2.150 1.00 77.75 81 TYR A C 1
ATOM 660 O O . TYR A 1 81 ? 0.542 7.572 2.248 1.00 77.75 81 TYR A O 1
ATOM 668 N N . GLY A 1 82 ? 1.804 5.734 2.423 1.00 65.56 82 GLY A N 1
ATOM 669 C CA . GLY A 1 82 ? 2.963 6.408 3.018 1.00 65.56 82 GLY A CA 1
ATOM 670 C C . GLY A 1 82 ? 3.806 7.287 2.088 1.00 65.56 82 GLY A C 1
ATOM 671 O O . GLY A 1 82 ? 4.492 8.171 2.594 1.00 65.56 82 GLY A O 1
ATOM 672 N N . ILE A 1 83 ? 3.799 7.051 0.773 1.00 61.09 83 ILE A N 1
ATOM 673 C CA . ILE A 1 83 ? 4.623 7.767 -0.214 1.00 61.09 83 ILE A CA 1
ATOM 674 C C . ILE A 1 83 ? 3.727 8.168 -1.392 1.00 61.09 83 ILE A C 1
ATOM 676 O O . ILE A 1 83 ? 2.954 7.363 -1.901 1.00 61.09 83 ILE A O 1
ATOM 680 N N . ASN A 1 84 ? 3.822 9.417 -1.845 1.00 54.22 84 ASN A N 1
ATOM 681 C CA . ASN A 1 84 ? 3.130 9.875 -3.051 1.00 54.22 84 ASN A CA 1
ATOM 682 C C . ASN A 1 84 ? 4.172 10.024 -4.154 1.00 54.22 84 ASN A C 1
ATOM 684 O O . ASN A 1 84 ? 5.090 10.826 -3.999 1.00 54.22 84 ASN A O 1
ATOM 688 N N . CYS A 1 85 ? 4.030 9.287 -5.253 1.00 42.41 85 CYS A N 1
ATOM 689 C CA . CYS A 1 85 ? 4.866 9.466 -6.438 1.00 42.41 85 CYS A CA 1
ATOM 690 C C . CYS A 1 85 ? 3.968 9.571 -7.674 1.00 42.41 85 CYS A C 1
ATOM 692 O O . CYS A 1 85 ? 3.068 8.753 -7.855 1.00 42.41 85 CYS A O 1
ATOM 694 N N . CYS A 1 86 ? 4.181 10.604 -8.495 1.00 45.72 86 CYS A N 1
ATOM 695 C CA . CYS A 1 86 ? 3.506 10.797 -9.787 1.00 45.72 86 CYS A CA 1
ATOM 696 C C . CYS A 1 86 ? 1.963 10.694 -9.757 1.00 45.72 86 CYS A C 1
ATOM 698 O O . CYS A 1 86 ? 1.361 10.138 -10.668 1.00 45.72 86 CYS A O 1
ATOM 700 N N . GLY A 1 87 ? 1.304 11.212 -8.713 1.00 49.72 87 GLY A N 1
ATOM 701 C CA . GLY A 1 87 ? -0.165 11.179 -8.595 1.00 49.72 87 GLY A CA 1
ATOM 702 C C . GLY A 1 87 ? -0.747 9.870 -8.043 1.00 49.72 87 GLY A C 1
ATOM 703 O O . GLY A 1 87 ? -1.950 9.800 -7.802 1.00 49.72 87 GLY A O 1
ATOM 704 N N . PHE A 1 88 ? 0.094 8.873 -7.755 1.00 51.22 88 PHE A N 1
ATOM 705 C CA . PHE A 1 88 ? -0.293 7.608 -7.136 1.00 51.22 88 PHE A CA 1
ATOM 706 C C . PHE A 1 88 ? 0.246 7.504 -5.700 1.00 51.22 88 PHE A C 1
ATOM 708 O O . PHE A 1 88 ? 1.354 7.944 -5.377 1.00 51.22 88 PHE A O 1
ATOM 715 N N . HIS A 1 89 ? -0.567 6.925 -4.815 1.00 55.78 89 HIS A N 1
ATOM 716 C CA . HIS A 1 89 ? -0.183 6.612 -3.440 1.00 55.78 89 HIS A CA 1
ATOM 717 C C . HIS A 1 89 ? 0.496 5.238 -3.418 1.00 55.78 89 HIS A C 1
ATOM 719 O O . HIS A 1 89 ? -0.174 4.220 -3.585 1.00 55.78 89 HIS A O 1
ATOM 725 N N . PHE A 1 90 ? 1.809 5.215 -3.204 1.00 57.41 90 PHE A N 1
ATOM 726 C CA . PHE A 1 90 ? 2.595 4.004 -3.024 1.00 57.41 90 PHE A CA 1
ATOM 727 C C . PHE A 1 90 ? 2.960 3.825 -1.549 1.00 57.41 90 PHE A C 1
ATOM 729 O O . PHE A 1 90 ? 3.361 4.742 -0.834 1.00 57.41 90 PHE A O 1
ATOM 736 N N . GLY A 1 91 ? 2.802 2.609 -1.055 1.00 59.81 91 GLY A N 1
ATOM 737 C CA . GLY A 1 91 ? 3.239 2.250 0.280 1.00 59.81 91 GLY A CA 1
ATOM 738 C C . GLY A 1 91 ? 4.755 2.294 0.460 1.00 59.81 91 GLY A C 1
ATOM 739 O O . GLY A 1 91 ? 5.495 2.159 -0.509 1.00 59.81 91 GLY A O 1
ATOM 740 N N . ARG A 1 92 ? 5.251 2.330 1.708 1.00 56.44 92 ARG A N 1
ATOM 741 C CA . ARG A 1 92 ? 6.678 2.021 1.988 1.00 56.44 92 ARG A CA 1
ATOM 742 C C . ARG A 1 92 ? 7.078 0.623 1.485 1.00 56.44 92 ARG A C 1
ATOM 744 O O . ARG A 1 92 ? 8.257 0.367 1.285 1.00 56.44 92 ARG A O 1
ATOM 751 N N . SER A 1 93 ? 6.101 -0.254 1.261 1.00 50.97 93 SER A N 1
ATOM 752 C CA . SER A 1 93 ? 6.264 -1.569 0.639 1.00 50.97 93 SER A CA 1
ATOM 753 C C . SER A 1 93 ? 6.723 -1.510 -0.823 1.00 50.97 93 SER A C 1
ATOM 755 O O . SER A 1 93 ? 7.420 -2.419 -1.251 1.00 50.97 93 SER A O 1
ATOM 757 N N . ALA A 1 94 ? 6.407 -0.442 -1.566 1.00 53.09 94 ALA A N 1
ATOM 758 C CA . ALA A 1 94 ? 6.828 -0.283 -2.962 1.00 53.09 94 ALA A CA 1
ATOM 759 C C . ALA A 1 94 ? 8.335 0.007 -3.106 1.00 53.09 94 ALA A C 1
ATOM 761 O O . ALA A 1 94 ? 8.917 -0.229 -4.154 1.00 53.09 94 ALA A O 1
ATOM 762 N N . VAL A 1 95 ? 8.987 0.478 -2.038 1.00 54.09 95 VAL A N 1
ATOM 763 C CA . VAL A 1 95 ? 10.434 0.766 -2.026 1.00 54.09 95 VAL A CA 1
ATOM 764 C C . VAL A 1 95 ? 11.273 -0.518 -1.932 1.00 54.09 95 VAL A C 1
ATOM 766 O O . VAL A 1 95 ? 12.436 -0.520 -2.314 1.00 54.09 95 VAL A O 1
ATOM 769 N N . ILE A 1 96 ? 10.702 -1.628 -1.451 1.00 54.00 96 ILE A N 1
ATOM 770 C CA . ILE A 1 96 ? 11.412 -2.919 -1.351 1.00 54.00 96 ILE A CA 1
ATOM 771 C C . ILE A 1 96 ? 11.504 -3.613 -2.722 1.00 54.00 96 ILE A C 1
ATOM 773 O O . ILE A 1 96 ? 12.418 -4.399 -2.948 1.00 54.00 96 ILE A O 1
ATOM 777 N N . GLY A 1 97 ? 10.622 -3.268 -3.662 1.00 50.03 97 GLY A N 1
ATOM 778 C CA . GLY A 1 97 ? 10.680 -3.708 -5.054 1.00 50.03 97 GLY A CA 1
ATOM 779 C C . GLY A 1 97 ? 11.469 -2.754 -5.949 1.00 50.03 97 GLY A C 1
ATOM 780 O O . GLY A 1 97 ? 11.060 -2.548 -7.075 1.00 50.03 97 GLY A O 1
ATOM 781 N N . PHE A 1 98 ? 12.540 -2.098 -5.482 1.00 54.06 98 PHE A N 1
ATOM 782 C CA . PHE A 1 98 ? 13.224 -1.045 -6.255 1.00 54.06 98 PHE A CA 1
ATOM 783 C C . PHE A 1 98 ? 14.462 -1.516 -7.039 1.00 54.06 98 PHE A C 1
ATOM 785 O O . PHE A 1 98 ? 15.421 -0.763 -7.113 1.00 54.06 98 PHE A O 1
ATOM 792 N N . ILE A 1 99 ? 14.454 -2.714 -7.647 1.00 55.78 99 ILE A N 1
ATOM 793 C CA . ILE A 1 99 ? 15.209 -2.966 -8.902 1.00 55.78 99 ILE A CA 1
ATOM 794 C C . ILE A 1 99 ? 14.519 -4.009 -9.834 1.00 55.78 99 ILE A C 1
ATOM 796 O O . ILE A 1 99 ? 15.098 -5.048 -10.157 1.00 55.78 99 ILE A O 1
ATOM 800 N N . PRO A 1 100 ? 13.278 -3.800 -10.300 1.00 57.50 100 PRO A N 1
ATOM 801 C CA . PRO A 1 100 ? 12.712 -4.548 -11.413 1.00 57.50 100 PRO A CA 1
ATOM 802 C C . PRO A 1 100 ? 13.259 -3.967 -12.721 1.00 57.50 100 PRO A C 1
ATOM 804 O O . PRO A 1 100 ? 13.238 -2.757 -12.932 1.00 57.50 100 PRO A O 1
ATOM 807 N N . GLY A 1 101 ? 13.780 -4.830 -13.5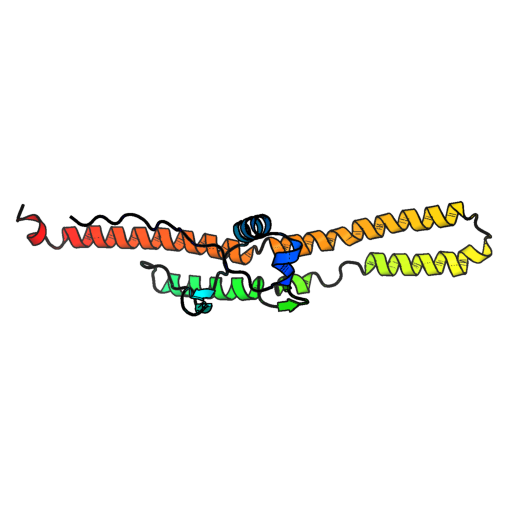93 1.00 58.72 101 GLY A N 1
ATOM 808 C CA . GLY A 1 101 ? 14.268 -4.444 -14.920 1.00 58.72 101 GLY A CA 1
ATOM 809 C C . GLY A 1 101 ? 15.779 -4.229 -15.056 1.00 58.72 101 GLY A C 1
ATOM 810 O O . GLY A 1 101 ? 16.243 -4.162 -16.186 1.00 58.72 101 GLY A O 1
ATOM 811 N N . ALA A 1 102 ? 16.581 -4.199 -13.980 1.00 67.38 102 ALA A N 1
ATOM 812 C CA . ALA A 1 102 ? 18.037 -4.050 -14.148 1.00 67.38 102 ALA A CA 1
ATOM 813 C C . ALA A 1 102 ? 18.689 -5.246 -14.845 1.00 67.38 102 ALA A C 1
ATOM 815 O O . ALA A 1 102 ? 19.555 -5.027 -15.677 1.00 67.38 102 ALA A O 1
ATOM 816 N N . GLY A 1 103 ? 18.259 -6.479 -14.551 1.00 69.44 103 GLY A N 1
ATOM 817 C CA . GLY A 1 103 ? 18.731 -7.672 -15.266 1.00 69.44 103 GLY A CA 1
ATOM 818 C C . GLY A 1 103 ? 18.505 -7.551 -16.778 1.00 69.44 103 GLY A C 1
ATOM 819 O O . GLY A 1 103 ? 19.484 -7.457 -17.503 1.00 69.44 103 GLY A O 1
ATOM 820 N N . PRO A 1 104 ? 17.249 -7.397 -17.244 1.00 71.12 104 PRO A N 1
ATOM 821 C CA . PRO A 1 104 ? 16.948 -7.198 -18.665 1.00 71.12 104 PRO A CA 1
ATOM 822 C C . PRO A 1 104 ? 17.634 -5.983 -19.309 1.00 71.12 104 PRO A C 1
ATOM 824 O O . PRO A 1 104 ? 18.002 -6.027 -20.474 1.00 71.12 104 PRO A O 1
ATOM 827 N N . ILE A 1 105 ? 17.821 -4.877 -18.578 1.00 74.88 105 ILE A N 1
ATOM 828 C CA . ILE A 1 105 ? 18.535 -3.699 -19.104 1.00 74.88 105 ILE A CA 1
ATOM 829 C C . ILE A 1 105 ? 20.034 -3.991 -19.267 1.00 74.88 105 ILE A C 1
ATOM 831 O O . ILE A 1 105 ? 20.635 -3.563 -20.251 1.00 74.88 105 ILE A O 1
ATOM 835 N N . ILE A 1 106 ? 20.639 -4.704 -18.313 1.00 81.38 106 ILE A N 1
ATOM 836 C CA . ILE A 1 106 ? 22.046 -5.113 -18.367 1.00 81.38 106 ILE A CA 1
ATOM 837 C C . ILE A 1 106 ? 22.249 -6.161 -19.466 1.00 81.38 106 ILE A C 1
ATOM 839 O O . ILE A 1 106 ? 23.183 -6.014 -20.249 1.00 81.38 106 ILE A O 1
ATOM 843 N N . ASP A 1 107 ? 21.371 -7.157 -19.571 1.00 76.19 107 ASP A N 1
ATOM 844 C CA . ASP A 1 107 ? 21.430 -8.199 -20.602 1.00 76.19 107 ASP A CA 1
ATOM 845 C C . ASP A 1 107 ? 21.286 -7.594 -22.006 1.00 76.19 107 ASP A C 1
ATOM 847 O O . ASP A 1 107 ? 22.155 -7.808 -22.854 1.00 76.19 107 ASP A O 1
ATOM 851 N N . MET A 1 108 ? 20.306 -6.705 -22.217 1.00 81.25 108 MET A N 1
ATOM 852 C CA . MET A 1 108 ? 20.152 -5.961 -23.474 1.00 81.25 108 MET A CA 1
ATOM 853 C C . MET A 1 108 ? 21.398 -5.124 -23.813 1.00 81.25 108 MET A C 1
ATOM 855 O O . MET A 1 108 ? 21.790 -5.019 -24.977 1.00 81.25 108 MET A O 1
ATOM 859 N N . PHE A 1 109 ? 22.045 -4.521 -22.810 1.00 84.69 109 PHE A N 1
ATOM 860 C CA . PHE A 1 109 ? 23.267 -3.740 -23.010 1.00 84.69 109 PHE A CA 1
ATOM 861 C C . PHE A 1 109 ? 24.472 -4.623 -23.369 1.00 84.69 109 PHE A C 1
ATOM 863 O O . PHE A 1 109 ? 25.238 -4.287 -24.275 1.00 84.69 109 PHE A O 1
ATOM 870 N N . LEU A 1 110 ? 24.633 -5.767 -22.700 1.00 84.69 110 LEU A N 1
ATOM 871 C CA . LEU A 1 110 ? 25.693 -6.734 -22.990 1.00 84.69 110 LEU A CA 1
ATOM 872 C C . LEU A 1 110 ? 25.527 -7.354 -24.380 1.00 84.69 110 LEU A C 1
ATOM 874 O O . LEU A 1 110 ? 26.510 -7.483 -25.112 1.00 84.69 110 LEU A O 1
ATOM 878 N N . GLU A 1 111 ? 24.300 -7.685 -24.775 1.00 83.75 111 GLU A N 1
ATOM 879 C CA . GLU A 1 111 ? 24.006 -8.219 -26.103 1.00 83.75 111 GLU A CA 1
ATOM 880 C C . GLU A 1 111 ? 24.221 -7.171 -27.200 1.00 83.75 111 GLU A C 1
ATOM 882 O O . GLU A 1 111 ? 24.821 -7.472 -28.232 1.00 83.75 111 GLU A O 1
ATOM 887 N N . PHE A 1 112 ? 23.840 -5.914 -26.955 1.00 83.75 112 PHE A N 1
ATOM 888 C CA . PHE A 1 112 ? 24.139 -4.812 -27.868 1.00 83.75 112 PHE A CA 1
ATOM 889 C C . PHE A 1 112 ? 25.649 -4.659 -28.104 1.00 83.75 112 PHE A C 1
ATOM 891 O O . PHE A 1 112 ? 26.075 -4.495 -29.249 1.00 83.75 112 PHE A O 1
ATOM 898 N N . ILE A 1 113 ? 26.468 -4.745 -27.050 1.00 85.81 113 ILE A N 1
ATOM 899 C CA . ILE A 1 113 ? 27.932 -4.714 -27.180 1.00 85.81 113 ILE A CA 1
ATOM 900 C C . ILE A 1 113 ? 28.424 -5.937 -27.960 1.00 85.81 113 ILE A C 1
ATOM 902 O O . ILE A 1 113 ? 29.223 -5.790 -28.882 1.00 85.81 113 ILE A O 1
ATOM 906 N N . LEU A 1 114 ? 27.941 -7.139 -27.633 1.00 84.12 114 LEU A N 1
ATOM 907 C CA . LEU A 1 114 ? 28.348 -8.376 -28.300 1.00 84.12 114 LEU A CA 1
ATOM 908 C C . LEU A 1 114 ? 28.076 -8.328 -29.812 1.00 84.12 114 LEU A C 1
ATOM 910 O O . LEU A 1 114 ? 28.970 -8.623 -30.608 1.00 84.12 114 LEU A O 1
ATOM 914 N N . ILE A 1 115 ? 26.872 -7.914 -30.207 1.00 80.50 115 ILE A N 1
ATOM 915 C CA . ILE A 1 115 ? 26.454 -7.855 -31.609 1.00 80.50 115 ILE A CA 1
ATOM 916 C C . ILE A 1 115 ? 27.223 -6.763 -32.364 1.00 80.50 115 ILE A C 1
ATOM 918 O O . ILE A 1 115 ? 27.737 -7.020 -33.450 1.00 80.50 115 ILE A O 1
ATOM 922 N N . ASN A 1 116 ? 27.350 -5.557 -31.805 1.00 77.12 116 ASN A N 1
ATOM 923 C CA . ASN A 1 116 ? 27.966 -4.444 -32.535 1.00 77.12 116 ASN A CA 1
ATOM 924 C C . ASN A 1 116 ? 29.498 -4.486 -32.551 1.00 77.12 116 ASN A C 1
ATOM 926 O O . ASN A 1 116 ? 30.102 -3.984 -33.497 1.00 77.12 116 ASN A O 1
ATOM 930 N N . TRP A 1 117 ? 30.143 -5.038 -31.520 1.00 76.81 117 TRP A N 1
ATOM 931 C CA . TRP A 1 117 ? 31.608 -5.045 -31.436 1.00 76.81 117 TRP A CA 1
ATOM 932 C C . TRP A 1 117 ? 32.245 -6.362 -31.854 1.00 76.81 117 TRP A C 1
ATOM 934 O O . TRP A 1 117 ? 33.305 -6.328 -32.460 1.00 76.81 117 TRP A O 1
ATOM 944 N N . LYS A 1 118 ? 31.650 -7.512 -31.516 1.00 70.38 118 LYS A N 1
ATOM 945 C CA . LYS A 1 118 ? 32.253 -8.819 -31.827 1.00 70.38 118 LYS A CA 1
ATOM 946 C C . LYS A 1 118 ? 31.617 -9.501 -33.026 1.00 70.38 118 LYS A C 1
ATOM 948 O O . LYS A 1 118 ? 32.312 -10.165 -33.782 1.00 70.38 118 LYS A O 1
ATOM 953 N N . ALA A 1 119 ? 30.306 -9.357 -33.201 1.00 67.06 119 ALA A N 1
ATOM 954 C CA . ALA A 1 119 ? 29.618 -9.975 -34.329 1.00 67.06 119 ALA A CA 1
ATOM 955 C C . ALA A 1 119 ? 29.780 -9.163 -35.629 1.00 67.06 119 ALA A C 1
ATOM 957 O O . ALA A 1 119 ? 29.663 -9.724 -36.712 1.00 67.06 119 ALA A O 1
ATOM 958 N N . SER A 1 120 ? 30.129 -7.874 -35.556 1.00 64.00 120 SER A N 1
ATOM 959 C CA . SER A 1 120 ? 30.432 -7.061 -36.745 1.00 64.00 120 SER A CA 1
ATOM 960 C C . SER A 1 120 ? 31.642 -7.564 -37.545 1.00 64.00 120 SER A C 1
ATOM 962 O O . SER A 1 120 ? 31.706 -7.326 -38.745 1.00 64.00 120 SER A O 1
ATOM 964 N N . GLU A 1 121 ? 32.550 -8.327 -36.927 1.00 72.94 121 GLU A N 1
ATOM 965 C CA . GLU A 1 121 ? 33.661 -9.004 -37.618 1.00 72.94 121 GLU A CA 1
ATOM 966 C C . GLU A 1 121 ? 33.213 -10.237 -38.427 1.00 72.94 121 GLU A C 1
ATOM 968 O O . GLU A 1 121 ? 33.968 -10.736 -39.259 1.00 72.94 121 GLU A O 1
ATOM 973 N N . ALA A 1 122 ? 31.997 -10.740 -38.194 1.00 74.69 122 ALA A N 1
ATOM 974 C CA . ALA A 1 122 ? 31.505 -12.006 -38.738 1.00 74.69 122 ALA A CA 1
ATOM 975 C C . ALA A 1 122 ? 30.430 -11.852 -39.837 1.00 74.69 122 ALA A C 1
ATOM 977 O O . ALA A 1 122 ? 29.807 -12.848 -40.202 1.00 74.69 122 ALA A O 1
ATOM 978 N N . ASP A 1 123 ? 30.217 -10.634 -40.354 1.00 76.94 123 ASP A N 1
ATOM 979 C CA . ASP A 1 123 ? 29.347 -10.308 -41.503 1.00 76.94 123 ASP A CA 1
ATOM 980 C C . ASP A 1 123 ? 27.969 -11.013 -41.450 1.00 76.94 123 ASP A C 1
ATOM 982 O O . ASP A 1 123 ? 27.545 -11.735 -42.359 1.00 76.94 123 ASP A O 1
ATOM 986 N N . LEU A 1 124 ? 27.286 -10.878 -40.304 1.00 79.19 124 LEU A N 1
ATOM 987 C CA . LEU A 1 124 ? 26.061 -11.627 -40.025 1.00 79.19 124 LEU A CA 1
ATOM 988 C C . LEU A 1 124 ? 24.910 -11.222 -40.965 1.00 79.19 124 LEU A C 1
ATOM 990 O O . LEU A 1 124 ? 24.649 -10.035 -41.169 1.00 79.19 124 LEU A O 1
ATOM 994 N N . PRO A 1 125 ? 24.112 -12.193 -41.449 1.00 84.81 125 PRO A N 1
ATOM 995 C CA . PRO A 1 125 ? 22.902 -11.887 -42.195 1.00 84.81 125 PRO A CA 1
ATOM 996 C C . PRO A 1 125 ? 21.871 -11.181 -41.303 1.00 84.81 125 PRO A C 1
ATOM 998 O O . PRO A 1 125 ? 21.679 -11.536 -40.136 1.00 84.81 125 PRO A O 1
ATOM 1001 N N . TRP A 1 126 ? 21.130 -10.229 -41.881 1.00 80.12 126 TRP A N 1
ATOM 1002 C CA . TRP A 1 126 ? 20.088 -9.447 -41.192 1.00 80.12 126 TRP A CA 1
ATOM 1003 C C . TRP A 1 126 ? 19.070 -10.313 -40.433 1.00 80.12 126 TRP A C 1
ATOM 1005 O O . TRP A 1 126 ? 18.625 -9.966 -39.340 1.00 80.12 126 TRP A O 1
ATOM 1015 N N . THR A 1 127 ? 18.737 -11.485 -40.974 1.00 84.81 127 THR A N 1
ATOM 1016 C CA . THR A 1 127 ? 17.836 -12.452 -40.333 1.00 84.81 127 THR A CA 1
ATOM 1017 C C . THR A 1 127 ? 18.340 -12.918 -38.968 1.00 84.81 127 THR A C 1
ATOM 1019 O O . THR A 1 127 ? 17.533 -13.133 -38.066 1.00 84.81 127 THR A O 1
ATOM 1022 N N . MET A 1 128 ? 19.658 -13.037 -38.786 1.00 83.25 128 MET A N 1
ATOM 1023 C CA . MET A 1 128 ? 20.258 -13.452 -37.519 1.00 83.25 128 MET A CA 1
ATOM 1024 C C . MET A 1 128 ? 20.211 -12.327 -36.480 1.00 83.25 128 MET A C 1
ATOM 1026 O O . MET A 1 128 ? 19.871 -12.590 -35.329 1.00 83.25 128 MET A O 1
ATOM 1030 N N . HIS A 1 129 ? 20.417 -11.071 -36.893 1.00 81.31 129 HIS A N 1
ATOM 1031 C CA . HIS A 1 129 ? 20.218 -9.904 -36.022 1.00 81.31 129 HIS A CA 1
ATOM 1032 C C . HIS A 1 129 ? 18.783 -9.817 -35.497 1.00 81.31 129 HIS A C 1
ATOM 1034 O O . HIS A 1 129 ? 18.566 -9.621 -34.302 1.00 81.31 129 HIS A O 1
ATOM 1040 N N . VAL A 1 130 ? 17.797 -10.021 -36.375 1.00 84.56 130 VAL A N 1
ATOM 1041 C CA . VAL A 1 130 ? 16.383 -10.036 -35.980 1.00 84.56 130 VAL A CA 1
ATOM 1042 C C . VAL A 1 130 ? 16.107 -11.178 -34.999 1.00 84.56 130 VAL A C 1
ATOM 1044 O O . VAL A 1 130 ? 15.453 -10.956 -33.982 1.00 84.56 130 VAL A O 1
ATOM 1047 N N . MET A 1 131 ? 16.642 -12.380 -35.244 1.00 84.25 131 MET A N 1
ATOM 1048 C CA . MET A 1 131 ? 16.478 -13.510 -34.322 1.00 84.25 131 MET A CA 1
ATOM 1049 C C . MET A 1 131 ? 17.059 -13.227 -32.931 1.00 84.25 131 MET A C 1
ATOM 1051 O O . MET A 1 131 ? 16.392 -13.523 -31.941 1.00 84.25 131 MET A O 1
ATOM 1055 N N . MET A 1 132 ? 18.245 -12.619 -32.840 1.00 81.19 132 MET A N 1
ATOM 1056 C CA . MET A 1 132 ? 18.868 -12.252 -31.559 1.00 81.19 132 MET A CA 1
ATOM 1057 C C . MET A 1 132 ? 18.003 -11.241 -30.791 1.00 81.19 132 MET A C 1
ATOM 1059 O O . MET A 1 132 ? 17.563 -11.523 -29.678 1.00 81.19 132 MET A O 1
ATOM 1063 N N . ILE A 1 133 ? 17.593 -10.150 -31.451 1.00 82.62 133 ILE A N 1
ATOM 1064 C CA . ILE A 1 133 ? 16.723 -9.122 -30.853 1.00 82.62 133 ILE A CA 1
ATOM 1065 C C . ILE A 1 133 ? 15.376 -9.706 -30.390 1.00 82.62 133 ILE A C 1
ATOM 1067 O O . ILE A 1 133 ? 14.888 -9.379 -29.308 1.00 82.62 133 ILE A O 1
ATOM 1071 N N . THR A 1 134 ? 14.753 -10.586 -31.185 1.00 84.44 134 THR A N 1
ATOM 1072 C CA . THR A 1 134 ? 13.464 -11.197 -30.802 1.00 84.44 134 THR A CA 1
ATOM 1073 C C . THR A 1 134 ? 13.579 -12.089 -29.567 1.00 84.44 134 THR A C 1
ATOM 1075 O O . THR A 1 134 ? 12.668 -12.103 -28.733 1.00 84.44 134 THR A O 1
ATOM 1078 N N . ARG A 1 135 ? 14.704 -12.789 -29.398 1.00 81.38 135 ARG A N 1
ATOM 1079 C CA . ARG A 1 135 ? 14.949 -13.641 -28.233 1.00 81.38 135 ARG A CA 1
ATOM 1080 C C . ARG A 1 135 ? 15.013 -12.810 -26.954 1.00 81.38 135 ARG A C 1
ATOM 1082 O O . ARG A 1 135 ? 14.300 -13.112 -25.999 1.00 81.38 135 ARG A O 1
ATOM 1089 N N . GLU A 1 136 ? 15.761 -11.716 -26.987 1.00 82.44 136 GLU A N 1
ATOM 1090 C CA . GLU A 1 136 ? 15.934 -10.833 -25.833 1.00 82.44 136 GLU A CA 1
ATOM 1091 C C . GLU A 1 136 ? 14.688 -10.008 -25.514 1.00 82.44 136 GLU A C 1
ATOM 1093 O O . GLU A 1 136 ? 14.337 -9.807 -24.351 1.00 82.44 136 GLU A O 1
ATOM 1098 N N . SER A 1 137 ? 13.912 -9.631 -26.536 1.00 81.00 137 SER A N 1
ATOM 1099 C CA . SER A 1 137 ? 12.612 -8.983 -26.322 1.00 81.00 137 SER A CA 1
ATOM 1100 C C . SER A 1 137 ? 11.670 -9.833 -25.453 1.00 81.00 137 SER A C 1
ATOM 1102 O O . SER A 1 137 ? 10.889 -9.295 -24.669 1.00 81.00 137 SER A O 1
ATOM 1104 N N . THR A 1 138 ? 11.792 -11.164 -25.519 1.00 80.75 138 THR A N 1
ATOM 1105 C CA . THR A 1 138 ? 11.022 -12.084 -24.673 1.00 80.75 138 THR A CA 1
ATOM 1106 C C . THR A 1 138 ? 11.498 -12.032 -23.218 1.00 80.75 138 THR A C 1
ATOM 1108 O O . THR A 1 138 ? 10.662 -11.977 -22.315 1.00 80.75 138 THR A O 1
ATOM 1111 N N . SER A 1 139 ? 12.813 -11.975 -22.976 1.00 70.94 139 SER A N 1
ATOM 1112 C CA . SER A 1 139 ? 13.396 -11.780 -21.638 1.00 70.94 139 SER A CA 1
ATOM 1113 C C . SER A 1 139 ? 12.944 -10.462 -21.010 1.00 70.94 139 SER A C 1
ATOM 1115 O O . SER A 1 139 ? 12.561 -10.440 -19.840 1.00 70.94 139 SER A O 1
ATOM 1117 N N . LEU A 1 140 ? 12.895 -9.380 -21.794 1.00 75.88 140 LEU A N 1
ATOM 1118 C CA . LEU A 1 140 ? 12.388 -8.081 -21.348 1.00 75.88 140 LEU A CA 1
ATOM 1119 C C . LEU A 1 140 ? 10.903 -8.143 -20.968 1.00 75.88 140 LEU A C 1
ATOM 1121 O O . LEU A 1 140 ? 10.518 -7.613 -19.928 1.00 75.88 140 LEU A O 1
ATOM 1125 N N . LEU A 1 141 ? 10.071 -8.816 -21.769 1.00 78.88 141 LEU A N 1
ATOM 1126 C CA . LEU A 1 141 ? 8.646 -9.005 -21.471 1.00 78.88 141 LEU A CA 1
ATOM 1127 C C . LEU A 1 141 ? 8.436 -9.812 -20.184 1.00 78.88 141 LEU A C 1
ATOM 1129 O O . LEU A 1 141 ? 7.622 -9.433 -19.341 1.00 78.88 141 LEU A O 1
ATOM 1133 N N . VAL A 1 142 ? 9.204 -10.886 -19.988 1.00 74.75 142 VAL A N 1
ATOM 1134 C CA . VAL A 1 142 ? 9.183 -11.669 -18.743 1.00 74.75 142 VAL A CA 1
ATOM 1135 C C . VAL A 1 142 ? 9.681 -10.820 -17.570 1.00 74.75 142 VAL A C 1
ATOM 1137 O O . VAL A 1 142 ? 9.053 -10.814 -16.512 1.00 74.75 142 VAL A O 1
ATOM 1140 N N . GLY A 1 143 ? 10.736 -10.031 -17.770 1.00 64.88 143 GLY A N 1
ATOM 1141 C CA . GLY A 1 143 ? 11.283 -9.078 -16.805 1.00 64.88 143 GLY A CA 1
ATOM 1142 C C . GLY A 1 143 ? 10.387 -7.871 -16.511 1.00 64.88 143 GLY A C 1
ATOM 1143 O O . GLY A 1 143 ? 10.620 -7.179 -15.522 1.00 64.88 143 GLY A O 1
ATOM 1144 N N . LEU A 1 144 ? 9.334 -7.647 -17.306 1.00 72.19 144 LEU A N 1
ATOM 1145 C CA . LEU A 1 144 ? 8.290 -6.646 -17.069 1.00 72.19 144 LEU A CA 1
ATOM 1146 C C . LEU A 1 144 ? 7.192 -7.163 -16.121 1.00 72.19 144 LEU A C 1
ATOM 1148 O O . LEU A 1 144 ? 6.537 -6.374 -15.444 1.00 72.19 144 LEU A O 1
ATOM 1152 N N . THR A 1 145 ? 7.021 -8.486 -16.014 1.00 75.50 145 THR A N 1
ATOM 1153 C CA . THR A 1 145 ? 6.129 -9.156 -15.044 1.00 75.50 145 THR A CA 1
ATOM 1154 C C . THR A 1 145 ? 6.189 -8.597 -13.609 1.00 75.50 145 THR A C 1
ATOM 1156 O O . THR A 1 145 ? 5.119 -8.406 -13.024 1.00 75.50 145 THR A O 1
ATOM 1159 N N . PRO A 1 146 ? 7.358 -8.280 -13.007 1.00 68.12 146 PRO A N 1
ATOM 1160 C CA . PRO A 1 146 ? 7.420 -7.691 -11.668 1.00 68.12 146 PRO A CA 1
ATOM 1161 C C . PRO A 1 146 ? 6.645 -6.372 -11.536 1.00 68.12 146 PRO A C 1
ATOM 1163 O O . PRO A 1 146 ? 6.044 -6.143 -10.489 1.00 68.12 146 PRO A O 1
ATOM 1166 N N . VAL A 1 147 ? 6.524 -5.568 -12.601 1.00 70.25 147 VAL A N 1
ATOM 1167 C CA . VAL A 1 147 ? 5.719 -4.333 -12.586 1.00 70.25 147 VAL A CA 1
ATOM 1168 C C . VAL A 1 147 ? 4.250 -4.643 -12.291 1.00 70.25 147 VAL A C 1
ATOM 1170 O O . VAL A 1 147 ? 3.613 -3.953 -11.496 1.00 70.25 147 VAL A O 1
ATOM 1173 N N . PHE A 1 148 ? 3.703 -5.714 -12.874 1.00 72.25 148 PHE A N 1
ATOM 1174 C CA . PHE A 1 148 ? 2.330 -6.142 -12.596 1.00 72.25 148 PHE A CA 1
ATOM 1175 C C . PHE A 1 148 ? 2.164 -6.641 -11.159 1.00 72.25 148 PHE A C 1
ATOM 1177 O O . PHE A 1 148 ? 1.135 -6.371 -10.540 1.00 72.25 148 PHE A O 1
ATOM 1184 N N . GLY A 1 149 ? 3.174 -7.327 -10.616 1.00 68.44 149 GLY A N 1
ATOM 1185 C CA . GLY A 1 149 ? 3.196 -7.761 -9.219 1.00 68.44 149 GLY A CA 1
ATOM 1186 C C . GLY A 1 149 ? 3.151 -6.582 -8.245 1.00 68.44 149 GLY A C 1
ATOM 1187 O O . GLY A 1 149 ? 2.306 -6.550 -7.349 1.00 68.44 149 GLY A O 1
ATOM 1188 N N . ASP A 1 150 ? 3.987 -5.571 -8.468 1.00 68.50 150 ASP A N 1
ATOM 1189 C CA . ASP A 1 150 ? 4.043 -4.371 -7.628 1.00 68.50 150 ASP A CA 1
ATOM 1190 C C . ASP A 1 150 ? 2.776 -3.513 -7.752 1.00 68.50 150 ASP A C 1
ATOM 1192 O O . ASP A 1 150 ? 2.230 -3.047 -6.745 1.00 68.50 150 ASP A O 1
ATO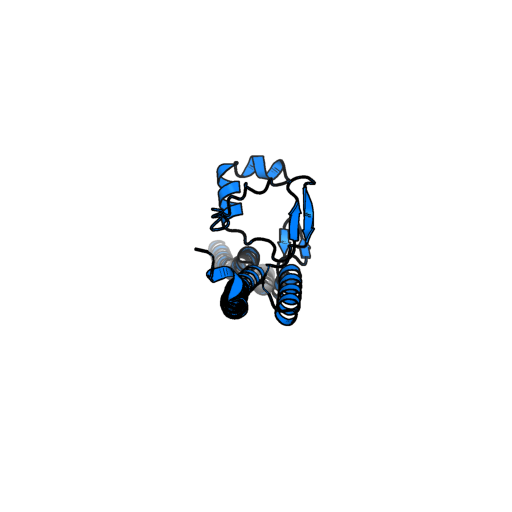M 1196 N N . LEU A 1 151 ? 2.244 -3.366 -8.972 1.00 71.88 151 LEU A N 1
ATOM 1197 C CA . LEU A 1 151 ? 0.951 -2.723 -9.221 1.00 71.88 151 LEU A CA 1
ATOM 1198 C C . LEU A 1 151 ? -0.182 -3.456 -8.502 1.00 71.88 151 LEU A C 1
ATOM 1200 O O . LEU A 1 151 ? -1.029 -2.816 -7.876 1.00 71.88 151 LEU A O 1
ATOM 1204 N N . PHE A 1 152 ? -0.193 -4.789 -8.554 1.00 76.75 152 PHE A N 1
ATOM 1205 C CA . PHE A 1 152 ? -1.192 -5.593 -7.862 1.00 76.75 152 PHE A CA 1
ATOM 1206 C C . PHE A 1 152 ? -1.095 -5.416 -6.346 1.00 76.75 152 PHE A C 1
ATOM 1208 O O . PHE A 1 152 ? -2.119 -5.213 -5.699 1.00 76.75 152 PHE A O 1
ATOM 1215 N N . ILE A 1 153 ? 0.108 -5.414 -5.767 1.00 69.50 153 ILE A N 1
ATOM 1216 C CA . ILE A 1 153 ? 0.318 -5.183 -4.328 1.00 69.50 153 ILE A CA 1
ATOM 1217 C C . ILE A 1 153 ? -0.167 -3.781 -3.922 1.00 69.50 153 ILE A C 1
ATOM 1219 O O . ILE A 1 153 ? -0.873 -3.637 -2.916 1.00 69.50 153 ILE A O 1
ATOM 1223 N N . ALA A 1 154 ? 0.146 -2.754 -4.718 1.00 71.44 154 ALA A N 1
ATOM 1224 C CA . ALA A 1 154 ? -0.294 -1.379 -4.483 1.00 71.44 154 ALA A CA 1
ATOM 1225 C C . ALA A 1 154 ? -1.819 -1.220 -4.608 1.00 71.44 154 ALA A C 1
ATOM 1227 O O . ALA A 1 154 ? -2.450 -0.549 -3.788 1.00 71.44 154 ALA A O 1
ATOM 1228 N N . TRP A 1 155 ? -2.435 -1.874 -5.593 1.00 78.81 155 TRP A N 1
ATOM 1229 C CA . TRP A 1 155 ? -3.884 -1.868 -5.795 1.00 78.81 155 TRP A CA 1
ATOM 1230 C C . TRP A 1 155 ? -4.625 -2.669 -4.714 1.00 78.81 155 TRP A C 1
ATOM 1232 O O . TRP A 1 155 ? -5.664 -2.245 -4.192 1.00 78.81 155 TRP A O 1
ATOM 1242 N N . TYR A 1 156 ? -4.070 -3.815 -4.322 1.00 81.81 156 TYR A N 1
ATOM 1243 C CA . TYR A 1 156 ? -4.672 -4.713 -3.348 1.00 81.81 156 TYR A CA 1
ATOM 1244 C C . TYR A 1 156 ? -4.581 -4.189 -1.907 1.00 81.81 156 TYR A C 1
ATOM 1246 O O . TYR A 1 156 ? -5.330 -4.680 -1.064 1.00 81.81 156 TYR A O 1
ATOM 1254 N N . LYS A 1 157 ? -3.756 -3.178 -1.586 1.00 83.25 157 LYS A N 1
ATOM 1255 C CA . LYS A 1 157 ? -3.746 -2.480 -0.272 1.00 83.25 157 LYS A CA 1
ATOM 1256 C C . LYS A 1 157 ? -4.012 -3.422 0.915 1.00 83.25 157 LYS A C 1
ATOM 1258 O O . LYS A 1 157 ? -4.993 -3.275 1.660 1.00 83.25 157 LYS A O 1
ATOM 1263 N N . ALA A 1 158 ? -3.201 -4.475 1.013 1.00 84.06 158 ALA A N 1
ATOM 1264 C CA . ALA A 1 158 ? -3.470 -5.611 1.894 1.00 84.06 158 ALA A CA 1
ATOM 1265 C C . ALA A 1 158 ? -3.600 -5.182 3.365 1.00 84.06 158 ALA A C 1
ATOM 1267 O O . ALA A 1 158 ? -4.444 -5.699 4.099 1.00 84.06 158 ALA A O 1
ATOM 1268 N N . ASN A 1 159 ? -2.806 -4.196 3.799 1.00 88.31 159 ASN A N 1
ATOM 1269 C CA . ASN A 1 159 ? -2.784 -3.753 5.192 1.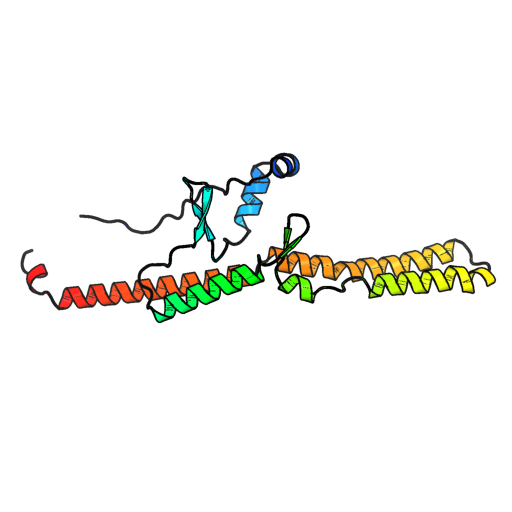00 88.31 159 ASN A CA 1
ATOM 1270 C C . ASN A 1 159 ? -4.091 -3.053 5.591 1.00 88.31 159 ASN A C 1
ATOM 1272 O O . ASN A 1 159 ? -4.591 -3.260 6.697 1.00 88.31 159 ASN A O 1
ATOM 1276 N N . SER A 1 160 ? -4.674 -2.264 4.689 1.00 88.75 160 SER A N 1
ATOM 1277 C CA . SER A 1 160 ? -5.966 -1.597 4.880 1.00 88.75 160 SER A CA 1
ATOM 1278 C C . SER A 1 160 ? -7.098 -2.617 4.979 1.00 88.75 160 SER A C 1
ATOM 1280 O O . SER A 1 160 ? -7.946 -2.511 5.866 1.00 88.75 160 SER A O 1
ATOM 1282 N N . ARG A 1 161 ? -7.075 -3.658 4.136 1.00 88.06 161 ARG A N 1
ATOM 1283 C CA . ARG A 1 161 ? -8.037 -4.772 4.197 1.00 88.06 161 ARG A CA 1
ATOM 1284 C C . ARG A 1 161 ? -7.920 -5.553 5.513 1.00 88.06 161 ARG A C 1
ATOM 1286 O O . ARG A 1 161 ? -8.935 -5.788 6.167 1.00 88.06 161 ARG A O 1
ATOM 1293 N N . ASN A 1 162 ? -6.701 -5.860 5.957 1.00 89.50 162 ASN A N 1
ATOM 1294 C CA . ASN A 1 162 ? -6.455 -6.535 7.237 1.00 89.50 162 ASN A CA 1
ATOM 1295 C C . ASN A 1 162 ? -6.903 -5.682 8.435 1.00 89.50 162 ASN A C 1
ATOM 1297 O O . ASN A 1 162 ? -7.522 -6.192 9.368 1.00 89.50 162 ASN A O 1
ATOM 1301 N N . SER A 1 163 ? -6.656 -4.368 8.393 1.00 92.38 163 SER A N 1
ATOM 1302 C CA . SER A 1 163 ? -7.145 -3.435 9.415 1.00 92.38 163 SER A CA 1
ATOM 1303 C C . SER A 1 163 ? -8.672 -3.409 9.477 1.00 92.38 163 SER A C 1
ATOM 1305 O O . SER A 1 163 ? -9.230 -3.332 10.570 1.00 92.38 163 SER A O 1
ATOM 1307 N N . LEU A 1 164 ? -9.352 -3.473 8.329 1.00 90.81 164 LEU A N 1
ATOM 1308 C CA . LEU A 1 164 ? -10.812 -3.503 8.271 1.00 90.81 164 LEU A CA 1
ATOM 1309 C C . LEU A 1 164 ? -11.378 -4.820 8.819 1.00 90.81 164 LEU A C 1
ATOM 1311 O O . LEU A 1 164 ? -12.386 -4.809 9.521 1.00 90.81 164 LEU A O 1
ATOM 1315 N N . ALA A 1 165 ? -10.730 -5.949 8.526 1.00 90.12 165 ALA A N 1
ATOM 1316 C CA . ALA A 1 165 ? -11.106 -7.243 9.091 1.00 90.12 165 ALA A CA 1
ATOM 1317 C C . ALA A 1 165 ? -10.990 -7.242 10.626 1.00 90.12 165 ALA A C 1
ATOM 1319 O O . ALA A 1 165 ? -11.923 -7.659 11.314 1.00 90.12 165 ALA A O 1
ATOM 1320 N N . LEU A 1 166 ? -9.896 -6.689 11.164 1.00 92.25 166 LEU A N 1
ATOM 1321 C CA . LEU A 1 166 ? -9.720 -6.524 12.609 1.00 92.25 166 LEU A CA 1
ATOM 1322 C C . LEU A 1 166 ? -10.787 -5.603 13.217 1.00 92.25 166 LEU A C 1
ATOM 1324 O O . LEU A 1 166 ? -11.348 -5.922 14.261 1.00 92.25 166 LEU A O 1
ATOM 1328 N N . GLU A 1 167 ? -11.082 -4.473 12.572 1.00 91.62 167 GLU A N 1
ATOM 1329 C CA . GLU A 1 167 ? -12.122 -3.543 13.022 1.00 91.62 167 GLU A CA 1
ATOM 1330 C C . GLU A 1 167 ? -13.479 -4.245 13.153 1.00 91.62 167 GLU A C 1
ATOM 1332 O O . GLU A 1 167 ? -14.116 -4.140 14.199 1.00 91.62 167 GLU A O 1
ATOM 1337 N N . LYS A 1 168 ? -13.885 -5.026 12.143 1.00 91.38 168 LYS A N 1
ATOM 1338 C CA . LYS A 1 168 ? -15.140 -5.798 12.166 1.00 91.38 168 LYS A CA 1
ATOM 1339 C C . LYS A 1 168 ? -15.193 -6.785 13.332 1.00 91.38 168 LYS A C 1
ATOM 1341 O O . LYS A 1 168 ? -16.210 -6.865 14.016 1.00 91.38 168 LYS A O 1
ATOM 1346 N N . PHE A 1 169 ? -14.097 -7.498 13.581 1.00 92.50 169 PHE A N 1
ATOM 1347 C CA . PHE A 1 169 ? -14.005 -8.427 14.706 1.00 92.50 169 PHE A CA 1
ATOM 1348 C C . PHE A 1 169 ? -14.157 -7.711 16.059 1.00 92.50 169 PHE A C 1
ATOM 1350 O O . PHE A 1 169 ? -14.910 -8.158 16.924 1.00 92.50 169 PHE A O 1
ATOM 1357 N N . LEU A 1 170 ? -13.487 -6.568 16.238 1.00 92.12 170 LEU A N 1
ATOM 1358 C CA . LEU A 1 170 ? -13.563 -5.788 17.477 1.00 92.12 170 LEU A CA 1
ATOM 1359 C C . LEU A 1 170 ? -14.951 -5.180 17.710 1.00 92.12 170 LEU A C 1
ATOM 1361 O O . LEU A 1 170 ? -15.391 -5.117 18.856 1.00 92.12 170 LEU A O 1
ATOM 1365 N N . VAL A 1 171 ? -15.639 -4.761 16.645 1.00 91.38 171 VAL A N 1
ATOM 1366 C CA . VAL A 1 171 ? -17.021 -4.263 16.714 1.00 91.38 171 VAL A CA 1
ATOM 1367 C C . VAL A 1 171 ? -17.962 -5.347 17.226 1.00 91.38 171 VAL A C 1
ATOM 1369 O O . VAL A 1 171 ? -18.734 -5.089 18.147 1.00 91.38 171 VAL A O 1
ATOM 1372 N N . GLU A 1 172 ? -17.886 -6.560 16.674 1.00 91.19 172 GLU A N 1
ATOM 1373 C CA . GLU A 1 172 ? -18.771 -7.648 17.101 1.00 91.19 172 GLU A CA 1
ATOM 1374 C C . GLU A 1 172 ? -18.501 -8.052 18.553 1.00 91.19 172 GLU A C 1
ATOM 1376 O O . GLU A 1 172 ? -19.436 -8.214 19.337 1.00 91.19 172 GLU A O 1
ATOM 1381 N N . ARG A 1 173 ? -17.227 -8.104 18.959 1.00 89.56 173 ARG A N 1
ATOM 1382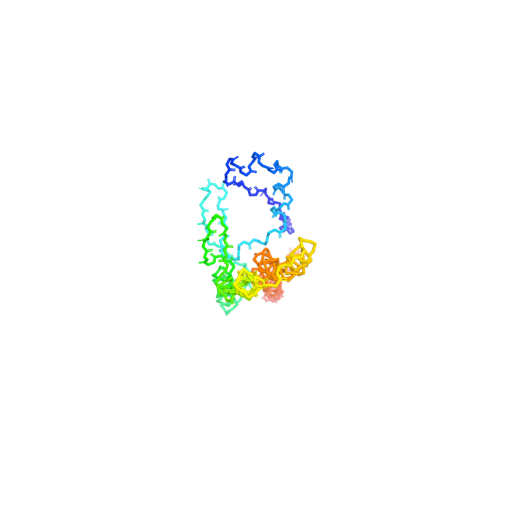 C CA . ARG A 1 173 ? -16.873 -8.354 20.360 1.00 89.56 173 ARG A CA 1
ATOM 1383 C C . ARG A 1 173 ? -17.385 -7.255 21.297 1.00 89.56 173 ARG A C 1
ATOM 1385 O O . ARG A 1 173 ? -17.901 -7.562 22.368 1.00 89.56 173 ARG A O 1
ATOM 1392 N N . GLY A 1 174 ? -17.268 -5.987 20.902 1.00 89.75 174 GLY A N 1
ATOM 1393 C CA . GLY A 1 174 ? -17.791 -4.863 21.682 1.00 89.75 174 GLY A CA 1
ATOM 1394 C C . GLY A 1 174 ? -19.315 -4.896 21.807 1.00 89.75 174 GLY A C 1
ATOM 1395 O O . GLY A 1 174 ? -19.856 -4.639 22.879 1.00 89.75 174 GLY A O 1
ATOM 1396 N N . ARG A 1 175 ? -20.017 -5.298 20.742 1.00 89.81 175 ARG A N 1
ATOM 1397 C CA . ARG A 1 175 ? -21.472 -5.495 20.753 1.00 89.81 175 ARG A CA 1
ATOM 1398 C C . ARG A 1 175 ? -21.888 -6.573 21.752 1.00 89.81 175 ARG A C 1
ATOM 1400 O O . ARG A 1 175 ? -22.818 -6.355 22.518 1.00 89.81 175 ARG A O 1
ATOM 1407 N N . GLN A 1 176 ? -21.190 -7.707 21.771 1.00 89.06 176 GLN A N 1
ATOM 1408 C CA . GLN A 1 176 ? -21.458 -8.788 22.725 1.00 89.06 176 GLN A CA 1
ATOM 1409 C C . GLN A 1 176 ? -21.218 -8.350 24.173 1.00 89.06 176 GLN A C 1
ATOM 1411 O O . GLN A 1 176 ? -22.028 -8.659 25.043 1.00 89.06 176 GLN A O 1
ATOM 1416 N N . ALA A 1 177 ? -20.158 -7.578 24.424 1.00 86.31 177 ALA A N 1
ATOM 1417 C CA . ALA A 1 177 ? -19.883 -7.028 25.749 1.00 86.31 177 ALA A CA 1
ATOM 1418 C C . ALA A 1 177 ? -20.990 -6.069 26.227 1.00 86.31 177 ALA A C 1
ATOM 1420 O O . ALA A 1 177 ? -21.406 -6.147 27.379 1.00 86.31 177 ALA A O 1
ATOM 1421 N N . LEU A 1 178 ? -21.503 -5.207 25.341 1.00 86.75 178 LEU A N 1
ATOM 1422 C CA . LEU A 1 178 ? -22.623 -4.311 25.656 1.00 86.75 178 LEU A CA 1
ATOM 1423 C C . LEU A 1 178 ? -23.913 -5.085 25.967 1.00 86.75 178 LEU A C 1
ATOM 1425 O O . LEU A 1 178 ? -24.589 -4.770 26.940 1.00 86.75 178 LEU A O 1
ATOM 1429 N N . LEU A 1 179 ? -24.229 -6.119 25.180 1.00 87.12 179 LEU A N 1
ATOM 1430 C CA . LEU A 1 179 ? -25.406 -6.967 25.414 1.00 87.12 179 LEU A CA 1
ATOM 1431 C C . LEU A 1 179 ? -25.314 -7.729 26.744 1.00 87.12 179 LEU A C 1
ATOM 1433 O O . LEU A 1 179 ? -26.313 -7.861 27.447 1.00 87.12 179 LEU A O 1
ATOM 1437 N N . ALA A 1 180 ? -24.121 -8.208 27.107 1.00 83.94 180 ALA A N 1
ATOM 1438 C CA . ALA A 1 180 ? -23.892 -8.855 28.396 1.00 83.94 180 ALA A CA 1
ATOM 1439 C C . ALA A 1 180 ? -24.133 -7.882 29.564 1.00 83.94 180 ALA A C 1
ATOM 1441 O O . ALA A 1 180 ? -24.848 -8.231 30.501 1.00 83.94 180 ALA A O 1
ATOM 1442 N N . GLN A 1 181 ? -23.627 -6.646 29.468 1.00 82.38 181 GLN A N 1
ATOM 1443 C CA . GLN A 1 181 ? -23.854 -5.600 30.475 1.00 82.38 181 GLN A CA 1
ATOM 1444 C C . GLN A 1 181 ? -25.334 -5.223 30.612 1.00 82.38 181 GLN A C 1
ATOM 1446 O O . GLN A 1 181 ? -25.826 -5.057 31.725 1.00 82.38 181 GLN A O 1
ATOM 1451 N N . GLU A 1 182 ? -26.059 -5.120 29.496 1.00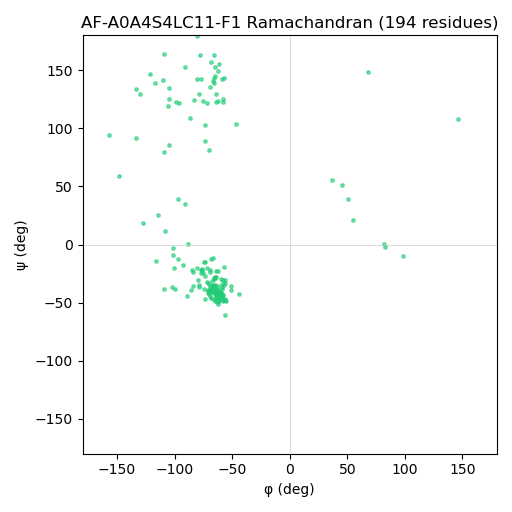 81.19 182 GLU A N 1
ATOM 1452 C CA . GLU A 1 182 ? -27.499 -4.839 29.497 1.00 81.19 182 GLU A CA 1
ATOM 1453 C C . GLU A 1 182 ? -28.287 -5.965 30.190 1.00 81.19 182 GLU A C 1
ATOM 1455 O O . GLU A 1 182 ? -29.158 -5.693 31.014 1.00 81.19 182 GLU A O 1
ATOM 1460 N N . SER A 1 183 ? -27.919 -7.228 29.942 1.00 76.19 183 SER A N 1
ATOM 1461 C CA . SER A 1 183 ? -28.550 -8.392 30.583 1.00 76.19 183 SER A CA 1
ATOM 1462 C C . SER A 1 183 ? -28.253 -8.531 32.081 1.00 76.19 183 SER A C 1
ATOM 1464 O O . SER A 1 183 ? -29.011 -9.177 32.803 1.00 76.19 183 SER A O 1
ATOM 1466 N N . GLU A 1 184 ? -27.147 -7.956 32.556 1.00 73.25 184 GLU A N 1
ATOM 1467 C CA . GLU A 1 184 ? -26.761 -7.971 33.968 1.00 73.25 184 GLU A CA 1
ATOM 1468 C C . GLU A 1 184 ? -27.426 -6.813 34.728 1.00 73.25 184 GLU A C 1
ATOM 1470 O O . GLU A 1 184 ? -27.952 -7.019 35.818 1.00 73.25 184 GLU A O 1
ATOM 1475 N N . GLY A 1 185 ? -27.520 -5.629 34.111 1.00 66.69 185 GLY A N 1
ATOM 1476 C CA . GLY A 1 185 ? -28.251 -4.484 34.663 1.00 66.69 185 GLY A CA 1
ATOM 1477 C C . GLY A 1 185 ? -29.754 -4.733 34.840 1.00 66.69 185 GLY A C 1
ATOM 1478 O O . GLY A 1 185 ? -30.326 -4.295 35.835 1.00 66.69 185 GLY A O 1
ATOM 1479 N N . ASP A 1 186 ? -30.382 -5.494 33.938 1.00 64.12 186 ASP A N 1
ATOM 1480 C CA . ASP A 1 186 ? -31.809 -5.860 34.021 1.00 64.12 186 ASP A CA 1
ATOM 1481 C C . ASP A 1 186 ? -32.116 -6.842 35.174 1.00 64.12 186 ASP A C 1
ATOM 1483 O O . ASP A 1 186 ? -33.236 -6.901 35.673 1.00 64.12 186 ASP A O 1
ATOM 1487 N N . LYS A 1 187 ? -31.112 -7.593 35.656 1.00 60.19 187 LYS A N 1
ATOM 1488 C CA . LYS A 1 187 ? -31.258 -8.514 36.801 1.00 60.19 187 LYS A CA 1
ATOM 1489 C C . LYS A 1 187 ? -31.087 -7.835 38.162 1.00 60.19 187 LYS A C 1
ATOM 1491 O O . LYS A 1 187 ? -31.532 -8.386 39.165 1.00 60.19 187 LYS A O 1
ATOM 1496 N N . VAL A 1 188 ? -30.418 -6.681 38.209 1.00 62.31 188 VAL A N 1
ATOM 1497 C CA . VAL A 1 188 ? -30.060 -5.977 39.455 1.00 62.31 188 VAL A CA 1
ATOM 1498 C C . VAL A 1 188 ? -31.120 -4.945 39.865 1.00 62.31 188 VAL A C 1
ATOM 1500 O O . VAL A 1 188 ? -31.182 -4.586 41.038 1.00 62.31 188 VAL A O 1
ATOM 1503 N N . ASP A 1 189 ? -32.002 -4.523 38.951 1.00 60.69 189 ASP A N 1
ATOM 1504 C CA . ASP A 1 189 ? -33.142 -3.639 39.250 1.00 60.69 189 ASP A CA 1
ATOM 1505 C C . ASP A 1 189 ? -34.495 -4.382 39.168 1.00 60.69 189 ASP A C 1
ATOM 1507 O O . ASP A 1 189 ? -35.227 -4.261 38.180 1.00 60.69 189 ASP A O 1
ATOM 1511 N N . PRO A 1 190 ? -34.882 -5.142 40.213 1.00 58.34 190 PRO A N 1
ATOM 1512 C CA . PRO A 1 190 ? -36.184 -5.804 40.264 1.00 58.34 190 PRO A CA 1
ATOM 1513 C C . PRO A 1 190 ? -37.364 -4.818 40.363 1.00 58.34 190 PRO A C 1
ATOM 1515 O O . PRO A 1 190 ? -38.508 -5.231 40.169 1.00 58.34 190 PRO A O 1
ATOM 1518 N N . SER A 1 191 ? -37.133 -3.521 40.624 1.00 61.69 191 SER A N 1
ATOM 1519 C CA . SER A 1 191 ? -38.219 -2.532 40.735 1.00 61.69 191 SER A CA 1
ATOM 1520 C C . SER A 1 191 ? -38.796 -2.130 39.372 1.00 61.69 191 SER A C 1
ATOM 1522 O O . SER A 1 191 ? -39.969 -1.767 39.274 1.00 61.69 191 SER A O 1
ATOM 1524 N N . ARG A 1 192 ? -38.012 -2.267 38.294 1.00 60.22 192 ARG A N 1
ATOM 1525 C CA . ARG A 1 192 ? -38.413 -1.887 36.932 1.00 60.22 192 ARG A CA 1
ATOM 1526 C C . ARG A 1 192 ? -39.379 -2.880 36.272 1.00 60.22 192 ARG A C 1
ATOM 1528 O O . ARG A 1 192 ? -40.108 -2.499 35.357 1.00 60.22 192 ARG A O 1
ATOM 1535 N N . ASN A 1 193 ? -39.407 -4.128 36.741 1.00 57.72 193 ASN A N 1
ATOM 1536 C CA . ASN A 1 193 ? -40.232 -5.207 36.184 1.00 57.72 193 ASN A CA 1
ATOM 1537 C C . ASN A 1 193 ? -41.512 -5.491 37.001 1.00 57.72 193 ASN A C 1
ATOM 1539 O O . ASN A 1 193 ? -42.328 -6.311 36.597 1.00 57.72 193 ASN A O 1
ATOM 1543 N N . ALA A 1 194 ? -41.713 -4.803 38.132 1.00 58.72 194 ALA A N 1
ATOM 1544 C CA . ALA A 1 194 ? -42.848 -5.014 39.041 1.00 58.72 194 ALA A CA 1
ATOM 1545 C C . ALA A 1 194 ? -44.111 -4.188 38.699 1.00 58.72 194 ALA A C 1
ATOM 1547 O O . ALA A 1 194 ? -45.105 -4.262 39.414 1.00 58.72 194 ALA A O 1
ATOM 1548 N N . GLY A 1 195 ? -44.076 -3.379 37.634 1.00 59.06 195 GLY A N 1
ATOM 1549 C CA . GLY A 1 195 ? -45.136 -2.423 37.282 1.00 59.06 195 GLY A CA 1
ATOM 1550 C C . GLY A 1 195 ? -45.887 -2.714 35.980 1.00 59.06 195 GLY A C 1
ATOM 1551 O O . GLY A 1 195 ? -46.362 -1.766 35.353 1.00 59.06 195 GLY A O 1
ATOM 1552 N N . ARG A 1 196 ? -45.947 -3.972 35.526 1.00 48.31 196 ARG A N 1
ATOM 1553 C CA . ARG A 1 196 ? -46.651 -4.362 34.295 1.00 48.31 196 ARG A CA 1
ATOM 1554 C C . ARG A 1 196 ? -47.703 -5.428 34.528 1.00 48.31 196 ARG A C 1
ATOM 1556 O O . ARG A 1 196 ? -47.418 -6.352 35.315 1.00 48.31 196 ARG A O 1
#

Solvent-accessible surface area (backbone atoms only — not comparable to full-atom values): 11620 Å² total; per-residue (Å²): 141,87,89,82,80,77,92,77,87,79,77,79,79,82,83,74,87,54,77,69,60,55,72,74,56,40,73,71,52,51,55,54,53,58,71,73,50,74,66,64,53,40,50,42,68,38,88,87,77,70,41,83,38,75,53,79,78,71,73,59,52,52,76,69,52,51,54,50,50,51,53,43,17,56,47,20,35,44,41,46,58,54,36,79,55,97,94,40,61,34,19,63,66,57,63,77,63,72,74,73,42,55,67,44,54,49,50,54,50,54,50,52,48,45,48,64,68,61,40,61,80,63,74,68,57,68,70,55,57,51,52,54,52,56,56,51,53,50,51,41,54,60,42,47,49,54,57,57,53,53,50,46,53,54,67,59,32,59,49,28,49,52,40,50,54,51,49,54,53,48,42,54,53,8,49,52,52,48,52,52,52,53,61,50,54,64,69,73,44,67,74,79,72,71,80,121

Radius of gyration: 28.31 Å; Cα contacts (8 Å, |Δi|>4): 127; chains: 1; bounding box: 80×34×83 Å

pLDDT: mean 72.36, std 16.36, range [31.56, 93.5]

Organism: NCBI:txid167371